Protein AF-C8PRL6-F1 (afdb_monomer)

Solvent-accessible surface area (backbone atoms only — not comparable to full-atom values): 11599 Å² total; per-residue (Å²): 115,69,70,60,56,52,50,53,51,53,51,50,54,52,52,51,54,51,50,54,54,51,50,53,50,50,53,51,50,36,51,75,72,36,62,82,46,47,68,60,43,68,78,52,61,72,52,86,71,39,55,93,66,19,71,66,42,33,50,54,49,53,51,53,53,60,56,51,68,70,59,66,73,82,74,79,80,89,52,78,87,77,54,92,69,88,70,62,94,92,62,76,97,73,58,74,73,77,79,40,95,74,90,77,80,38,60,86,75,71,64,40,98,38,58,51,62,67,87,36,43,24,29,39,41,69,83,31,55,49,97,93,50,77,47,72,81,68,23,22,16,52,71,49,81,81,78,62,54,82,89,44,54,71,56,94,87,69,85,87,84,84,88,87,77,84,80,93,62,60,40,52,42,40,38,65,60,74,74,88,75,133

Organism: NCBI:txid596324

InterPro domains:
  IPR044946 Type I restriction modification DNA specificity domain superfamily [G3DSA:3.90.220.20] (62-166)
  IPR051212 Type I restriction enzyme S subunit [PTHR43140] (6-159)

Structure (mmCIF, N/CA/C/O backbone):
data_AF-C8PRL6-F1
#
_entry.id   AF-C8PRL6-F1
#
loop_
_atom_site.group_PDB
_atom_site.id
_atom_site.type_symbol
_atom_site.label_atom_id
_atom_site.label_alt_id
_atom_site.label_comp_id
_atom_site.label_asym_id
_atom_site.label_entity_id
_atom_site.label_seq_id
_atom_site.pdbx_PDB_ins_code
_atom_site.Cartn_x
_atom_site.Cartn_y
_atom_site.Cartn_z
_atom_site.occupancy
_atom_site.B_iso_or_equiv
_atom_site.auth_seq_id
_atom_site.auth_comp_id
_atom_site.auth_asym_id
_atom_site.auth_atom_id
_atom_site.pdbx_PDB_model_num
ATOM 1 N N . MET A 1 1 ? -23.356 27.406 55.005 1.00 64.00 1 MET A N 1
ATOM 2 C CA . MET A 1 1 ? -24.009 26.093 54.791 1.00 64.00 1 MET A CA 1
ATOM 3 C C . MET A 1 1 ? -23.943 25.650 53.322 1.00 64.00 1 MET A C 1
ATOM 5 O O . MET A 1 1 ? -23.380 24.598 53.060 1.00 64.00 1 MET A O 1
ATOM 9 N N . GLN A 1 2 ? -24.376 26.478 52.360 1.00 73.19 2 GLN A N 1
ATOM 10 C CA . GLN A 1 2 ? -24.372 26.157 50.915 1.00 73.19 2 GLN A CA 1
ATOM 11 C C . GLN A 1 2 ? -23.006 25.750 50.323 1.00 73.19 2 GLN A C 1
ATOM 13 O O . GLN A 1 2 ? -22.931 24.772 49.588 1.00 73.19 2 GLN A O 1
ATOM 18 N N . LYS A 1 3 ? -21.902 26.425 50.684 1.00 84.81 3 LYS A N 1
ATOM 19 C CA . LYS A 1 3 ? -20.558 26.084 50.163 1.00 84.81 3 LYS A CA 1
ATOM 20 C C . LYS A 1 3 ? -20.096 24.660 50.512 1.00 84.81 3 LYS A C 1
ATOM 22 O O . LYS A 1 3 ? -19.358 24.061 49.741 1.00 84.81 3 LYS A O 1
ATOM 27 N N . LYS A 1 4 ? -20.537 24.117 51.653 1.00 88.50 4 LYS A N 1
ATOM 28 C CA . LYS A 1 4 ? -20.160 22.769 52.112 1.00 88.50 4 LYS A CA 1
ATOM 29 C C . LYS A 1 4 ? -20.879 21.689 51.296 1.00 88.50 4 LYS A C 1
ATOM 31 O O . LYS A 1 4 ? -20.258 20.719 50.895 1.00 88.50 4 LYS A O 1
ATOM 36 N N . ILE A 1 5 ? -22.150 21.930 50.969 1.00 91.69 5 ILE A N 1
ATOM 37 C CA . ILE A 1 5 ? -22.963 21.059 50.108 1.00 91.69 5 ILE A CA 1
ATOM 38 C C . ILE A 1 5 ? -22.386 21.018 48.686 1.00 91.69 5 ILE A C 1
ATOM 40 O O . ILE A 1 5 ? -22.222 19.944 48.121 1.00 91.69 5 ILE A O 1
ATOM 44 N N . ILE A 1 6 ? -22.009 22.176 48.131 1.00 93.19 6 ILE A N 1
ATOM 45 C CA . ILE A 1 6 ? -21.392 22.258 46.795 1.00 93.19 6 ILE A CA 1
ATOM 46 C C . ILE A 1 6 ? -20.066 21.482 46.746 1.00 93.19 6 ILE A C 1
ATOM 48 O O . ILE A 1 6 ? -19.795 20.787 45.770 1.00 93.19 6 ILE A O 1
ATOM 52 N N . ALA A 1 7 ? -19.245 21.570 47.797 1.00 92.81 7 ALA A N 1
ATOM 53 C CA . ALA A 1 7 ? -17.989 20.827 47.876 1.00 92.81 7 ALA A CA 1
ATOM 54 C C . ALA A 1 7 ? -18.209 19.303 47.923 1.00 92.81 7 ALA A C 1
ATOM 56 O O . ALA A 1 7 ? -17.502 18.571 47.233 1.00 92.81 7 ALA A O 1
ATOM 57 N N . GLU A 1 8 ? -19.206 18.837 48.681 1.00 94.56 8 GLU A N 1
ATOM 58 C CA . GLU A 1 8 ? -19.574 17.416 48.758 1.00 94.56 8 GLU A CA 1
ATOM 59 C C . GLU A 1 8 ? -20.058 16.889 47.397 1.00 94.56 8 GLU A C 1
ATOM 61 O O . GLU A 1 8 ? -19.590 15.856 46.928 1.00 94.56 8 GLU A O 1
ATOM 66 N N . ILE A 1 9 ? -20.917 17.652 46.709 1.00 94.62 9 ILE A N 1
ATOM 67 C CA . ILE A 1 9 ? -21.418 17.308 45.369 1.00 94.62 9 ILE A CA 1
ATOM 68 C C . ILE A 1 9 ? -20.269 17.228 44.359 1.00 94.62 9 ILE A C 1
ATOM 70 O O . ILE A 1 9 ? -20.200 16.283 43.579 1.00 94.62 9 ILE A O 1
ATOM 74 N N . ASN A 1 10 ? -19.335 18.181 44.378 1.00 95.19 10 ASN A N 1
ATOM 75 C CA . ASN A 1 10 ? -18.185 18.153 43.470 1.00 95.19 10 ASN A CA 1
ATOM 76 C C . ASN A 1 10 ? -17.278 16.943 43.724 1.00 95.19 10 ASN A C 1
ATOM 78 O O . ASN A 1 10 ? -16.777 16.340 42.777 1.00 95.19 10 ASN A O 1
ATOM 82 N N . LYS A 1 11 ? -17.088 16.567 44.992 1.00 95.81 11 LYS A N 1
ATOM 83 C CA . LYS A 1 11 ? -16.320 15.376 45.363 1.00 95.81 11 LYS A CA 1
ATOM 84 C C . LYS A 1 11 ? -16.986 14.100 44.841 1.00 95.81 11 LYS A C 1
ATOM 86 O O . LYS A 1 11 ? -16.301 13.246 44.283 1.00 95.81 11 LYS A O 1
ATOM 91 N N . GLU A 1 12 ? -18.307 14.010 44.966 1.00 95.56 12 GLU A N 1
ATOM 92 C CA . GLU A 1 12 ? -19.099 12.895 44.445 1.00 95.56 12 GLU A CA 1
ATOM 93 C C . GLU A 1 12 ? -19.045 12.825 42.907 1.00 95.56 12 GLU A C 1
ATOM 95 O O . GLU A 1 12 ? -18.816 11.760 42.336 1.00 95.56 12 GLU A O 1
ATOM 100 N N . ILE A 1 13 ? -19.139 13.969 42.219 1.00 96.56 13 ILE A N 1
ATOM 101 C CA . ILE A 1 13 ? -18.996 14.051 40.756 1.00 96.56 13 ILE A CA 1
ATOM 102 C C . ILE A 1 13 ? -17.630 13.519 40.302 1.00 96.56 13 ILE A C 1
ATOM 104 O O . ILE A 1 13 ? -17.550 12.758 39.334 1.00 96.56 13 ILE A O 1
ATOM 108 N N . GLU A 1 14 ? -16.544 13.899 40.976 1.00 95.88 14 GLU A N 1
ATOM 109 C CA . GLU A 1 14 ? -15.203 13.424 40.621 1.00 95.88 14 GLU A CA 1
ATOM 110 C C . GLU A 1 14 ? -15.023 11.923 40.898 1.00 95.88 14 GLU A C 1
ATOM 112 O O . GLU A 1 14 ? -14.431 11.215 40.075 1.00 95.88 14 GLU A O 1
ATOM 117 N N . ALA A 1 15 ? -15.597 11.403 41.988 1.00 95.94 15 ALA A N 1
ATOM 118 C CA . ALA A 1 15 ? -15.607 9.969 42.276 1.00 95.94 15 ALA A CA 1
ATOM 119 C C . ALA A 1 15 ? -16.342 9.175 41.180 1.00 95.94 15 ALA A C 1
ATOM 121 O O . ALA A 1 15 ? -15.807 8.196 40.651 1.00 95.94 15 ALA A O 1
ATOM 122 N N . GLN A 1 16 ? -17.520 9.644 40.756 1.00 96.50 16 GLN A N 1
ATOM 123 C CA . GLN A 1 16 ? -18.297 9.017 39.684 1.00 96.50 16 GLN A CA 1
ATOM 124 C C . GLN A 1 16 ? -17.572 9.077 38.334 1.00 96.50 16 GLN A C 1
ATOM 1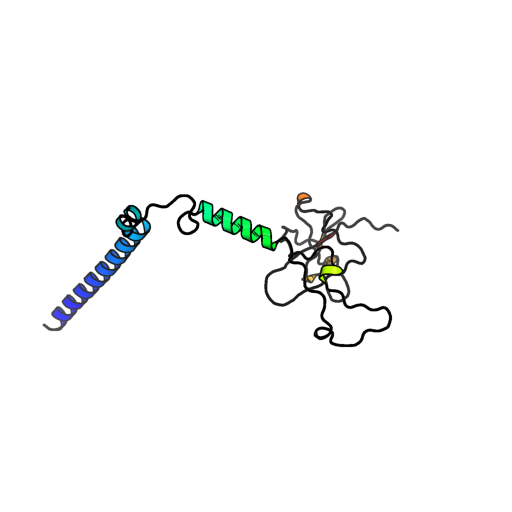26 O O . GLN A 1 16 ? -17.535 8.083 37.604 1.00 96.50 16 GLN A O 1
ATOM 131 N N . LYS A 1 17 ? -16.915 10.197 38.005 1.00 96.50 17 LYS A N 1
ATOM 132 C CA . LYS A 1 17 ? -16.082 10.297 36.793 1.00 96.50 17 LYS A CA 1
ATOM 133 C C . LYS A 1 17 ? -14.941 9.282 36.800 1.00 96.50 17 LYS A C 1
ATOM 135 O O . LYS A 1 17 ? -14.647 8.687 35.759 1.00 96.50 17 LYS A O 1
ATOM 140 N N . LEU A 1 18 ? -14.283 9.087 37.944 1.00 96.62 18 LEU A N 1
ATOM 141 C CA . LEU A 1 18 ? -13.212 8.103 38.081 1.00 96.62 18 LEU A CA 1
ATOM 142 C C . LEU A 1 18 ? -13.744 6.675 37.920 1.00 96.62 18 LEU A C 1
ATOM 144 O O . LEU A 1 18 ? -13.145 5.886 37.186 1.00 96.62 18 LEU A O 1
ATOM 148 N N . TYR A 1 19 ? -14.890 6.374 38.532 1.00 97.12 19 TYR A N 1
ATOM 149 C CA . TYR A 1 19 ? -15.551 5.077 38.417 1.00 97.12 19 TYR A CA 1
ATOM 150 C C . TYR A 1 19 ? -15.923 4.750 36.964 1.00 97.12 19 TYR A C 1
ATOM 152 O O . TYR A 1 19 ? -15.577 3.684 36.459 1.00 97.12 19 TYR A O 1
ATOM 160 N N . VAL A 1 20 ? -16.510 5.701 36.229 1.00 97.31 20 VAL A N 1
ATOM 161 C CA . VAL A 1 20 ? -16.836 5.523 34.802 1.00 97.31 20 VAL A CA 1
ATOM 162 C C . VAL A 1 20 ? -15.579 5.263 33.964 1.00 97.31 20 VAL A C 1
ATOM 164 O O . VAL A 1 20 ? -15.594 4.419 33.067 1.00 97.31 20 VAL A O 1
ATOM 167 N N . LYS A 1 21 ? -14.464 5.948 34.251 1.00 96.94 21 LYS A N 1
ATOM 168 C CA . LYS A 1 21 ? -13.183 5.685 33.571 1.00 96.94 21 LYS A CA 1
ATOM 169 C C . LYS A 1 21 ? -12.657 4.278 33.860 1.00 96.94 21 LYS A C 1
ATOM 171 O O . LYS A 1 21 ? -12.157 3.627 32.946 1.00 96.94 21 LYS A O 1
ATOM 176 N N . GLN A 1 22 ? -12.752 3.812 35.105 1.00 96.38 22 GLN A N 1
ATOM 177 C CA . GLN A 1 22 ? -12.356 2.453 35.479 1.00 96.38 22 GLN A CA 1
ATOM 178 C C . GLN A 1 22 ? -13.235 1.406 34.788 1.00 96.38 22 GLN A C 1
ATOM 180 O O . GLN A 1 22 ? -12.698 0.496 34.164 1.00 96.38 22 GLN A O 1
ATOM 185 N N . LEU A 1 23 ? -14.556 1.593 34.797 1.00 97.00 23 LEU A N 1
ATOM 186 C CA . LEU A 1 23 ? -15.501 0.693 34.142 1.00 97.00 23 LEU A CA 1
ATOM 187 C C . LEU A 1 23 ? -15.221 0.564 32.640 1.00 97.00 23 LEU A C 1
ATOM 189 O O . LEU A 1 23 ? -15.153 -0.544 32.119 1.00 97.00 23 LEU A O 1
ATOM 193 N N . ARG A 1 24 ? -14.976 1.685 31.947 1.00 96.50 24 ARG A N 1
ATOM 194 C CA . ARG A 1 24 ? -14.610 1.673 30.519 1.00 96.50 24 ARG A CA 1
ATOM 195 C C . ARG A 1 24 ? -13.349 0.857 30.247 1.00 96.50 24 ARG A C 1
ATOM 197 O O . ARG A 1 24 ? -13.314 0.118 29.270 1.00 96.50 24 ARG A O 1
ATOM 204 N N . ARG A 1 25 ? -12.325 0.982 31.098 1.00 96.06 25 ARG A N 1
ATOM 205 C CA . ARG A 1 25 ? -11.090 0.194 30.963 1.00 96.06 25 ARG A CA 1
ATOM 206 C C . ARG A 1 25 ? -11.344 -1.294 31.166 1.00 96.06 25 ARG A C 1
ATOM 208 O O . ARG A 1 25 ? -10.838 -2.081 30.380 1.00 96.06 25 ARG A O 1
ATOM 215 N N . ASN A 1 26 ? -12.156 -1.662 32.153 1.00 96.69 26 ASN A N 1
ATOM 216 C CA . ASN A 1 26 ? -12.488 -3.064 32.408 1.00 96.69 26 ASN A CA 1
ATOM 217 C C . ASN A 1 26 ? -13.272 -3.677 31.242 1.00 96.69 26 ASN A C 1
ATOM 219 O O . ASN A 1 26 ? -12.917 -4.749 30.776 1.00 96.69 26 ASN A O 1
ATOM 223 N N . ILE A 1 27 ? -14.261 -2.960 30.698 1.00 96.19 27 ILE A N 1
ATOM 224 C CA . ILE A 1 27 ? -15.022 -3.420 29.525 1.00 96.19 27 ILE A CA 1
ATOM 225 C C . ILE A 1 27 ? -14.102 -3.606 28.312 1.00 96.19 27 ILE A C 1
ATOM 227 O O . ILE A 1 27 ? -14.215 -4.599 27.600 1.00 96.19 27 ILE A O 1
ATOM 231 N N . LEU A 1 28 ? -13.175 -2.671 28.075 1.00 95.88 28 LEU A N 1
ATOM 232 C CA . LEU A 1 28 ? -12.187 -2.806 27.001 1.00 95.88 28 LEU A CA 1
ATOM 233 C C . LEU A 1 28 ? -11.272 -4.014 27.223 1.00 95.88 28 LEU A C 1
ATOM 235 O O . LEU A 1 28 ? -10.998 -4.745 26.277 1.00 95.88 28 LEU A O 1
ATOM 239 N N . GLN A 1 29 ? -10.837 -4.242 28.461 1.00 94.88 29 GLN A N 1
ATOM 240 C CA . GLN A 1 29 ? -10.020 -5.397 28.817 1.00 94.88 29 GLN A CA 1
ATOM 241 C C . GLN A 1 29 ? -10.775 -6.710 28.562 1.00 94.88 29 GLN A C 1
ATOM 243 O O . GLN A 1 29 ? -10.251 -7.596 27.892 1.00 94.88 29 GLN A O 1
ATOM 248 N N . ASP A 1 30 ? -12.034 -6.805 28.993 1.00 95.50 30 ASP A N 1
ATOM 249 C CA . ASP A 1 30 ? -12.885 -7.973 28.751 1.00 95.50 30 ASP A CA 1
ATOM 250 C C . ASP A 1 30 ? -13.190 -8.179 27.254 1.00 95.50 30 ASP A C 1
ATOM 252 O O . ASP A 1 30 ? -13.355 -9.316 26.803 1.00 95.50 30 ASP A O 1
ATOM 256 N N . ALA A 1 31 ? -13.242 -7.100 26.464 1.00 92.81 31 ALA A N 1
ATOM 257 C CA . ALA A 1 31 ? -13.378 -7.169 25.011 1.00 92.81 31 ALA A CA 1
ATOM 2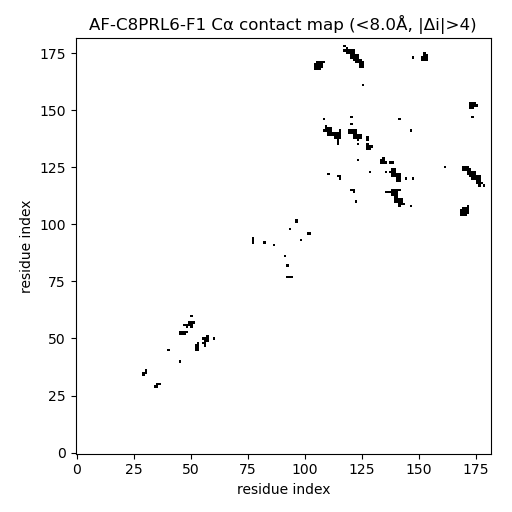58 C C . ALA A 1 31 ? -12.119 -7.745 24.346 1.00 92.81 31 ALA A C 1
ATOM 260 O O . ALA A 1 31 ? -12.236 -8.616 23.484 1.00 92.81 31 ALA A O 1
ATOM 261 N N . ILE A 1 32 ? -10.930 -7.296 24.768 1.00 89.94 32 ILE A N 1
ATOM 262 C CA . ILE A 1 32 ? -9.633 -7.782 24.264 1.00 89.94 32 ILE A CA 1
ATOM 263 C C . ILE A 1 32 ? -9.429 -9.254 24.629 1.00 89.94 32 ILE A C 1
ATOM 265 O O . ILE A 1 32 ? -9.036 -10.050 23.782 1.00 89.94 32 ILE A O 1
ATOM 269 N N . GLU A 1 33 ? -9.750 -9.635 25.866 1.00 91.19 33 GLU A N 1
ATOM 270 C CA . GLU A 1 33 ? -9.714 -11.032 26.321 1.00 91.19 33 GLU A CA 1
ATOM 271 C C . GLU A 1 33 ? -10.811 -11.891 25.670 1.00 91.19 33 GLU A C 1
ATOM 273 O O . GLU A 1 33 ? -10.827 -13.112 25.814 1.00 91.19 33 GLU A O 1
ATOM 278 N N . GLY A 1 34 ? -11.746 -11.268 24.947 1.00 89.38 34 GLY A N 1
ATOM 279 C CA . GLY A 1 34 ? -12.808 -11.951 24.225 1.00 89.38 34 GLY A CA 1
ATOM 280 C C . GLY A 1 34 ? -13.920 -12.502 25.117 1.00 89.38 34 GLY A C 1
ATOM 281 O O . GLY A 1 34 ? -14.786 -13.209 24.601 1.00 89.38 34 GLY A O 1
ATOM 282 N N . LYS A 1 35 ? -13.953 -12.165 26.413 1.00 90.44 35 LYS A N 1
ATOM 283 C CA . LYS A 1 35 ? -14.990 -12.614 27.359 1.00 90.44 35 LYS A CA 1
ATOM 284 C C . LYS A 1 35 ? -16.382 -12.149 26.947 1.00 90.44 35 LYS A C 1
ATOM 286 O O . LYS A 1 35 ? -17.325 -12.929 27.015 1.00 90.44 35 LYS A O 1
ATOM 291 N N . LEU A 1 36 ? -16.495 -10.920 26.433 1.00 90.81 36 LEU A N 1
ATOM 292 C CA . LEU A 1 36 ? -17.771 -10.362 25.953 1.00 90.81 36 LEU A CA 1
ATOM 293 C C . LEU A 1 36 ? -18.364 -11.129 24.761 1.00 90.81 36 LEU A C 1
ATOM 295 O O . LEU A 1 36 ? -19.543 -10.999 24.461 1.00 90.81 36 LEU A O 1
ATOM 299 N N . THR A 1 37 ? -17.543 -11.909 24.061 1.00 87.62 37 THR A N 1
ATOM 300 C CA . THR A 1 37 ? -17.920 -12.674 22.865 1.00 87.62 37 THR A CA 1
ATOM 301 C C . THR A 1 37 ? -17.810 -14.183 23.093 1.00 87.62 37 THR A C 1
ATOM 303 O O . THR A 1 37 ? -17.918 -14.955 22.144 1.00 87.62 37 THR A O 1
ATOM 306 N N . ALA A 1 38 ? -17.599 -14.628 24.337 1.00 86.44 38 ALA A N 1
ATOM 307 C CA . ALA A 1 38 ? -17.387 -16.036 24.664 1.00 86.44 38 ALA A CA 1
ATOM 308 C C . ALA A 1 38 ? -18.612 -16.899 24.339 1.00 86.44 38 ALA A C 1
ATOM 310 O O . ALA A 1 38 ? -18.464 -17.948 23.718 1.00 86.44 38 ALA A O 1
ATOM 311 N N . ASP A 1 39 ? -19.812 -16.446 24.703 1.00 87.25 39 ASP A N 1
ATOM 312 C CA . ASP A 1 39 ? -21.041 -17.204 24.448 1.00 87.25 39 ASP A CA 1
ATOM 313 C C . ASP A 1 39 ? -21.391 -17.229 22.958 1.00 87.25 39 ASP A C 1
ATOM 315 O O . ASP A 1 39 ? -21.664 -18.294 22.411 1.00 87.25 39 ASP A O 1
ATOM 319 N N . TRP A 1 40 ? -21.224 -16.101 22.259 1.00 84.81 40 TRP A N 1
ATOM 320 C CA . TRP A 1 40 ? -21.403 -16.047 20.806 1.00 84.81 40 TRP A CA 1
ATOM 321 C C . TRP A 1 40 ? -20.461 -17.011 20.068 1.00 84.81 40 TRP A C 1
ATOM 323 O O . TRP A 1 40 ? -20.898 -17.710 19.158 1.00 84.81 40 TRP A O 1
ATOM 333 N N . ARG A 1 41 ? -19.188 -17.118 20.488 1.00 82.19 41 ARG A N 1
ATOM 334 C CA . ARG A 1 41 ? -18.222 -18.068 19.900 1.00 82.19 41 ARG A CA 1
ATOM 335 C C . ARG A 1 41 ? -18.543 -19.538 20.194 1.00 82.19 41 ARG A C 1
ATOM 337 O O . ARG A 1 41 ? -18.124 -20.391 19.418 1.00 82.19 41 ARG A O 1
ATOM 344 N N . LYS A 1 42 ? -19.251 -19.855 21.287 1.00 82.50 42 LYS A N 1
ATOM 345 C CA . LYS A 1 42 ? -19.733 -21.229 21.541 1.00 82.50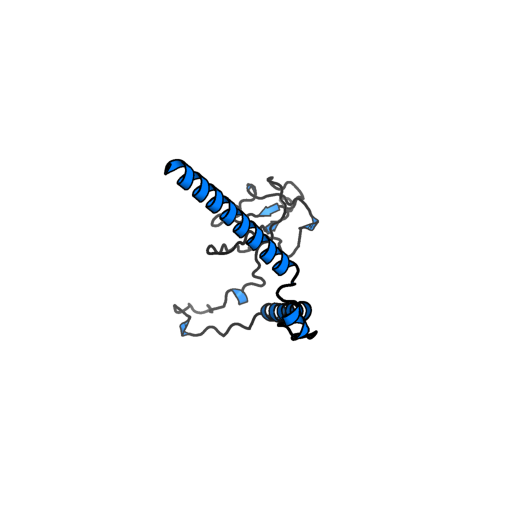 42 LYS A CA 1
ATOM 346 C C . LYS A 1 42 ? -20.823 -21.616 20.547 1.00 82.50 42 LYS A C 1
ATOM 348 O O . LYS A 1 42 ? -20.829 -22.744 20.069 1.00 82.50 42 LYS A O 1
ATOM 353 N N . GLU A 1 43 ? -21.722 -20.683 20.242 1.00 83.31 43 GLU A N 1
ATOM 354 C CA . GLU A 1 43 ? -22.805 -20.886 19.272 1.00 83.31 43 GLU A CA 1
ATOM 355 C C . GLU A 1 43 ? -22.315 -20.817 17.817 1.00 83.31 43 GLU A C 1
ATOM 357 O O . GLU A 1 43 ? -22.861 -21.497 16.951 1.00 83.31 43 GLU A O 1
ATOM 362 N N . HIS A 1 44 ? -21.252 -20.048 17.556 1.00 74.69 44 HIS A N 1
ATOM 363 C CA . HIS A 1 44 ? -20.643 -19.855 16.237 1.00 74.69 44 HIS A CA 1
ATOM 364 C C . HIS A 1 44 ? -19.188 -20.352 16.243 1.00 74.69 44 HIS A C 1
ATOM 366 O O . HIS A 1 44 ? -18.252 -19.544 16.208 1.00 74.69 44 HIS A O 1
ATOM 372 N N . PRO A 1 45 ? -18.965 -21.679 16.319 1.00 72.06 45 PRO A N 1
ATOM 373 C CA . PRO A 1 45 ? -17.625 -22.233 16.251 1.00 72.06 45 PRO A CA 1
ATOM 374 C C . PRO A 1 45 ? -17.000 -21.890 14.898 1.00 72.06 45 PRO A C 1
ATOM 376 O O . PRO A 1 45 ? -17.638 -22.021 13.851 1.00 72.06 45 PRO A O 1
ATOM 379 N N . VAL A 1 46 ? -15.738 -21.459 14.925 1.00 66.25 46 VAL A N 1
ATOM 380 C CA . VAL A 1 46 ? -14.969 -21.147 13.716 1.00 66.25 46 VAL A CA 1
ATOM 381 C C . VAL A 1 46 ? -14.905 -22.401 12.847 1.00 66.25 46 VAL A C 1
ATOM 383 O O . VAL A 1 46 ? -14.217 -23.370 13.170 1.00 66.25 46 VAL A O 1
ATOM 386 N N . GLN A 1 47 ? -15.655 -22.395 11.748 1.00 64.00 47 GLN A N 1
ATOM 387 C CA . GLN A 1 47 ? -15.584 -23.446 10.745 1.00 64.00 47 GLN A CA 1
ATOM 388 C C . GLN A 1 47 ? -14.285 -23.250 9.964 1.00 64.00 47 GLN A C 1
ATOM 390 O O . GLN A 1 47 ? -14.162 -22.305 9.183 1.00 64.00 47 GLN A O 1
ATOM 395 N N . LYS A 1 48 ? -13.305 -24.131 10.203 1.00 56.72 48 LYS A N 1
ATOM 396 C CA . LYS A 1 48 ? -12.046 -24.164 9.444 1.00 56.72 48 LYS A CA 1
ATOM 397 C C . LYS A 1 48 ? -12.352 -24.199 7.945 1.00 56.72 48 LYS A C 1
ATOM 399 O O . LYS A 1 48 ? -13.048 -25.106 7.489 1.00 56.72 48 LYS A O 1
ATOM 404 N N . GLY A 1 49 ? -11.839 -23.220 7.203 1.00 59.50 49 GLY A N 1
ATOM 405 C CA . GLY A 1 49 ? -12.042 -23.084 5.759 1.00 59.50 49 GLY A CA 1
ATOM 406 C C . GLY A 1 49 ? -13.100 -22.071 5.303 1.00 59.50 49 GLY A C 1
ATOM 407 O O . GLY A 1 49 ? -13.199 -21.847 4.098 1.00 59.50 49 GLY A O 1
ATOM 408 N N . ASN A 1 50 ? -13.865 -21.433 6.198 1.00 63.22 50 ASN A N 1
ATOM 409 C CA . ASN A 1 50 ? -14.738 -20.321 5.804 1.00 63.22 50 ASN A CA 1
ATOM 410 C C . ASN A 1 50 ? -13.943 -18.993 5.798 1.00 63.22 50 ASN A C 1
ATOM 412 O O . ASN A 1 50 ? -13.456 -18.602 6.861 1.00 63.22 50 ASN A O 1
ATOM 416 N N . PRO A 1 51 ? -13.827 -18.277 4.659 1.00 61.12 51 PRO A N 1
ATOM 417 C CA . PRO A 1 51 ? -13.084 -17.015 4.567 1.00 61.12 51 PRO A CA 1
ATOM 418 C C . PRO A 1 51 ? -13.534 -15.926 5.552 1.00 61.12 51 PRO A C 1
ATOM 420 O O . PRO A 1 51 ? -12.734 -15.061 5.896 1.00 61.12 51 PRO A O 1
ATOM 423 N N . ASP A 1 52 ? -14.786 -15.964 6.018 1.00 63.38 52 ASP A N 1
ATOM 424 C CA . ASP A 1 52 ? -15.325 -14.953 6.938 1.00 63.38 52 ASP A CA 1
ATOM 425 C C . ASP A 1 52 ? -14.867 -15.148 8.392 1.00 63.38 52 ASP A C 1
ATOM 427 O O . ASP A 1 52 ? -14.884 -14.207 9.186 1.00 63.38 52 ASP A O 1
ATOM 431 N N . TYR A 1 53 ? -14.441 -16.363 8.752 1.00 62.66 53 TYR A N 1
ATOM 432 C CA . TYR A 1 53 ? -14.115 -16.727 10.136 1.00 62.66 53 TYR A CA 1
ATOM 433 C C . TYR A 1 53 ? -12.709 -17.316 10.302 1.00 62.66 53 TYR A C 1
ATOM 435 O O . TYR A 1 53 ? -12.209 -17.375 11.425 1.00 62.66 53 TYR A O 1
ATOM 443 N N . ASP A 1 54 ? -12.065 -17.728 9.207 1.00 74.75 54 ASP A N 1
ATOM 444 C CA . ASP A 1 54 ? -10.738 -18.334 9.194 1.00 74.75 54 ASP A CA 1
ATOM 445 C C . ASP A 1 54 ? -9.719 -17.433 8.481 1.00 74.75 54 ASP A C 1
ATOM 447 O O . ASP A 1 54 ? -9.793 -17.177 7.274 1.00 74.75 54 ASP A O 1
ATOM 451 N N . ALA A 1 55 ? -8.738 -16.957 9.248 1.00 74.06 55 ALA A N 1
ATOM 452 C CA . ALA A 1 55 ? -7.706 -16.054 8.756 1.00 74.06 55 ALA A CA 1
ATOM 453 C C . ALA A 1 55 ? -6.807 -16.713 7.696 1.00 74.06 55 ALA A C 1
ATOM 455 O O . ALA A 1 55 ? -6.333 -16.025 6.788 1.00 74.06 55 ALA A O 1
ATOM 456 N N . GLU A 1 56 ? -6.583 -18.029 7.782 1.00 77.44 56 GLU A N 1
ATOM 457 C CA . GLU A 1 56 ? -5.745 -18.763 6.827 1.00 77.44 56 GLU A CA 1
ATOM 458 C C . GLU A 1 56 ? -6.435 -18.864 5.461 1.00 77.44 56 GLU A C 1
ATOM 460 O O . GLU A 1 56 ? -5.845 -18.515 4.435 1.00 77.44 56 GLU A O 1
ATOM 465 N N . ALA A 1 57 ? -7.719 -19.238 5.450 1.00 75.31 57 ALA A N 1
ATOM 466 C CA . ALA A 1 57 ? -8.524 -19.318 4.233 1.00 75.31 57 ALA A CA 1
ATOM 467 C C . ALA A 1 57 ? -8.677 -17.947 3.549 1.00 75.31 57 ALA A C 1
ATOM 469 O O . ALA A 1 57 ? -8.544 -17.839 2.325 1.00 75.31 57 ALA A O 1
ATOM 470 N N . LEU A 1 58 ? -8.891 -16.883 4.334 1.00 76.31 58 LEU A N 1
ATOM 471 C CA . LEU A 1 58 ? -8.950 -15.513 3.821 1.00 76.31 58 LEU A CA 1
ATOM 472 C C . LEU A 1 58 ? -7.618 -15.087 3.190 1.00 76.31 58 LEU A C 1
ATOM 474 O O . LEU A 1 58 ? -7.591 -14.499 2.107 1.00 76.31 58 LEU A O 1
ATOM 478 N N . PHE A 1 59 ? -6.498 -15.407 3.840 1.00 78.19 59 PHE A N 1
ATOM 479 C CA . PHE A 1 59 ? -5.172 -15.088 3.324 1.00 78.19 59 PHE A CA 1
ATOM 480 C C . PHE A 1 59 ? -4.883 -15.805 2.001 1.00 78.19 59 PHE A C 1
ATOM 482 O O . PHE A 1 59 ? -4.383 -15.181 1.059 1.00 78.19 59 PHE A O 1
ATOM 489 N N . GLU A 1 60 ? -5.236 -17.087 1.888 1.00 81.56 60 GLU A N 1
ATOM 490 C CA . GLU A 1 60 ? -5.116 -17.828 0.631 1.00 81.56 60 GLU A CA 1
ATOM 491 C C . GLU A 1 60 ? -5.964 -17.224 -0.494 1.00 81.56 60 GLU A C 1
ATOM 493 O O . GLU A 1 60 ? -5.497 -17.139 -1.636 1.00 81.56 60 GLU A O 1
ATOM 498 N N . LEU A 1 61 ? -7.187 -16.781 -0.191 1.00 81.12 61 LEU A N 1
ATOM 499 C CA . LEU A 1 61 ? -8.078 -16.138 -1.158 1.00 81.12 61 LEU A CA 1
ATOM 500 C C . LEU A 1 61 ? -7.485 -14.815 -1.663 1.00 81.12 61 LEU A C 1
ATOM 502 O O . LEU A 1 61 ? -7.339 -14.632 -2.873 1.00 81.12 61 LEU A O 1
ATOM 506 N N . ILE A 1 62 ? -7.005 -13.961 -0.754 1.00 80.44 62 ILE A N 1
ATOM 507 C CA . ILE A 1 62 ? -6.313 -12.705 -1.090 1.00 80.44 62 ILE A CA 1
ATOM 508 C C . ILE A 1 62 ? -5.063 -12.971 -1.943 1.00 80.44 62 ILE A C 1
ATO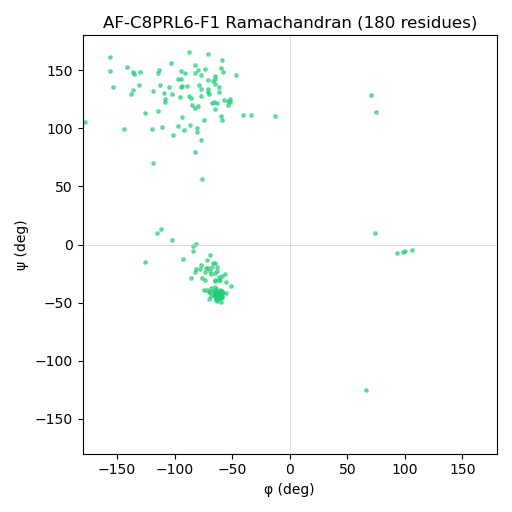M 510 O O . ILE A 1 62 ? -4.767 -12.229 -2.886 1.00 80.44 62 ILE A O 1
ATOM 514 N N . GLN A 1 63 ? -4.300 -14.027 -1.643 1.00 79.38 63 GLN A N 1
ATOM 515 C CA . GLN A 1 63 ? -3.142 -14.400 -2.457 1.00 79.38 63 GLN A CA 1
ATOM 516 C C . GLN A 1 63 ? -3.532 -14.865 -3.862 1.00 79.38 63 GLN A C 1
ATOM 518 O O . GLN A 1 63 ? -2.830 -14.534 -4.824 1.00 79.38 63 GLN A O 1
ATOM 523 N N . LYS A 1 64 ? -4.617 -15.636 -3.993 1.00 76.56 64 LYS A N 1
ATOM 524 C CA . LYS A 1 64 ? -5.137 -16.076 -5.293 1.00 76.56 64 LYS A CA 1
ATOM 525 C C . LYS A 1 64 ? -5.580 -14.874 -6.124 1.00 76.56 64 LYS A C 1
ATOM 527 O O . LYS A 1 64 ? -5.119 -14.748 -7.255 1.00 76.56 64 LYS A O 1
ATOM 532 N N . GLU A 1 65 ? -6.354 -13.953 -5.556 1.00 72.25 65 GLU A N 1
ATOM 533 C CA . GLU A 1 65 ? -6.790 -12.728 -6.243 1.00 72.25 65 GLU A CA 1
ATOM 534 C C . GLU A 1 65 ? -5.604 -11.862 -6.694 1.00 72.25 65 GLU A C 1
ATOM 536 O O . GLU A 1 65 ? -5.470 -11.547 -7.877 1.00 72.25 65 GLU A O 1
ATOM 541 N N . ARG A 1 66 ? -4.644 -11.588 -5.800 1.00 63.34 66 ARG A N 1
ATOM 542 C CA . ARG A 1 66 ? -3.442 -10.802 -6.138 1.00 63.34 66 ARG A CA 1
ATOM 543 C C . ARG A 1 66 ? -2.568 -11.430 -7.226 1.00 63.34 66 ARG A C 1
ATOM 545 O O . ARG A 1 66 ? -1.842 -10.713 -7.918 1.00 63.34 66 ARG A O 1
ATOM 552 N N . LYS A 1 67 ? -2.568 -12.760 -7.367 1.00 61.12 67 LYS A N 1
ATOM 553 C CA . LYS A 1 67 ? -1.847 -13.446 -8.455 1.00 61.12 67 LYS A CA 1
ATOM 554 C C . LYS A 1 67 ? -2.546 -13.265 -9.802 1.00 61.12 67 LYS A C 1
ATOM 556 O O . LYS A 1 67 ? -1.857 -13.222 -10.822 1.00 61.12 67 LYS A O 1
ATOM 561 N N . VAL A 1 68 ? -3.873 -13.137 -9.816 1.00 56.50 68 VAL A N 1
ATOM 562 C CA . VAL A 1 68 ? -4.658 -12.946 -11.044 1.00 56.50 68 VAL A CA 1
ATOM 563 C C . VAL A 1 68 ? -4.443 -11.544 -11.620 1.00 56.50 68 VAL A C 1
ATOM 565 O O . VAL A 1 68 ? -4.220 -11.429 -12.822 1.00 56.50 68 VAL A O 1
ATOM 568 N N . ASP A 1 69 ? -4.349 -10.502 -10.788 1.00 52.84 69 ASP A N 1
ATOM 569 C CA . ASP A 1 69 ? -4.105 -9.124 -11.257 1.00 52.84 69 ASP A CA 1
ATOM 570 C C . ASP A 1 69 ? -2.735 -8.919 -11.932 1.00 52.84 69 ASP A C 1
ATOM 572 O O . ASP A 1 69 ? -2.572 -8.039 -12.780 1.00 52.84 69 ASP A O 1
ATOM 576 N N . LYS A 1 70 ? -1.735 -9.752 -11.609 1.00 54.59 70 LYS A N 1
ATOM 577 C CA . LYS A 1 70 ? -0.411 -9.701 -12.257 1.00 54.59 70 LYS A CA 1
ATOM 578 C C . LYS A 1 70 ? -0.420 -10.245 -13.685 1.00 54.59 70 LYS A C 1
ATOM 580 O O . LYS A 1 70 ? 0.433 -9.858 -14.485 1.00 54.59 70 LYS A O 1
ATOM 585 N N . LYS A 1 71 ? -1.375 -11.113 -14.033 1.00 55.72 71 LYS A N 1
ATOM 586 C CA . LYS A 1 71 ? -1.604 -11.536 -15.419 1.00 55.72 71 LYS A CA 1
ATOM 587 C C . LYS A 1 71 ? -2.454 -10.465 -16.091 1.00 55.72 71 LYS A C 1
ATOM 589 O O . LYS A 1 71 ? -3.670 -10.580 -16.177 1.00 55.72 71 LYS A O 1
ATOM 594 N N . ARG A 1 72 ? -1.774 -9.388 -16.491 1.00 54.00 72 ARG A N 1
ATOM 595 C CA . ARG A 1 72 ? -2.308 -8.219 -17.201 1.00 54.00 72 ARG A CA 1
ATOM 596 C C . ARG A 1 72 ? -3.448 -8.641 -18.135 1.00 54.00 72 ARG A C 1
ATOM 598 O O . ARG A 1 72 ? -3.209 -9.341 -19.117 1.00 54.00 72 ARG A O 1
ATOM 605 N N . LYS A 1 73 ? -4.680 -8.228 -17.816 1.00 59.03 73 LYS A N 1
ATOM 606 C CA . LYS A 1 73 ? -5.816 -8.341 -18.740 1.00 59.03 73 LYS A CA 1
ATOM 607 C C . LYS A 1 73 ? -5.382 -7.710 -20.061 1.00 59.03 73 LYS A C 1
ATOM 609 O O . LYS A 1 73 ? -4.907 -6.573 -20.054 1.00 59.03 73 LYS A O 1
ATOM 614 N N . ALA A 1 74 ? -5.495 -8.460 -21.157 1.00 60.44 74 ALA A N 1
ATOM 615 C CA . ALA A 1 74 ? -5.231 -7.927 -22.484 1.00 60.44 74 ALA A CA 1
ATOM 616 C C . ALA A 1 74 ? -6.089 -6.672 -22.655 1.00 60.44 74 ALA A C 1
ATOM 618 O O . ALA A 1 74 ? -7.307 -6.701 -22.468 1.00 60.44 74 ALA A O 1
ATOM 619 N N . LEU A 1 75 ? -5.421 -5.551 -22.892 1.00 64.12 75 LEU A N 1
ATOM 620 C CA . LEU A 1 75 ? -6.092 -4.281 -23.066 1.00 64.12 75 LEU A CA 1
ATOM 621 C C . LEU A 1 75 ? -6.950 -4.339 -24.343 1.00 64.12 75 LEU A C 1
ATOM 623 O O . LEU A 1 75 ? -6.519 -4.953 -25.321 1.00 64.12 75 LEU A O 1
ATOM 627 N N . PRO A 1 76 ? -8.148 -3.728 -24.352 1.00 68.69 76 PRO A N 1
ATOM 628 C CA . PRO A 1 76 ? -8.983 -3.707 -25.546 1.00 68.69 76 PRO A CA 1
ATOM 629 C C . PRO A 1 76 ? -8.249 -3.012 -26.707 1.00 68.69 76 PRO A C 1
ATOM 631 O O . PRO A 1 76 ? -7.405 -2.143 -26.460 1.00 68.69 76 PRO A O 1
ATOM 634 N N . PRO A 1 77 ? -8.551 -3.374 -27.967 1.00 70.31 77 PRO A N 1
ATOM 635 C CA . PRO A 1 77 ? -7.990 -2.699 -29.133 1.00 70.31 77 PRO A CA 1
ATOM 636 C C . PRO A 1 77 ? -8.328 -1.200 -29.113 1.00 70.31 77 PRO A C 1
ATOM 638 O O . PRO A 1 77 ? -9.370 -0.797 -28.597 1.00 70.31 77 PRO A O 1
ATOM 641 N N . ILE A 1 78 ? -7.433 -0.369 -29.656 1.00 68.69 78 ILE A N 1
ATOM 642 C CA . ILE A 1 78 ? -7.627 1.089 -29.743 1.00 68.69 78 ILE A CA 1
ATOM 643 C C . ILE A 1 78 ? -8.821 1.365 -30.666 1.00 68.69 78 ILE A C 1
ATOM 645 O O . ILE A 1 78 ? -8.767 1.033 -31.852 1.00 68.69 78 ILE A O 1
ATOM 649 N N . LEU A 1 79 ? -9.886 1.959 -30.126 1.00 69.38 79 LEU A N 1
ATOM 650 C CA . LEU A 1 79 ? -11.088 2.312 -30.887 1.00 69.38 79 LEU A CA 1
ATOM 651 C C . LEU A 1 79 ? -10.860 3.613 -31.671 1.00 69.38 79 LEU A C 1
ATOM 653 O O . LEU A 1 79 ? -10.128 4.492 -31.221 1.00 69.38 79 LEU A O 1
ATOM 657 N N . ASP A 1 80 ? -11.513 3.776 -32.824 1.00 64.75 80 ASP A N 1
ATOM 658 C CA . ASP A 1 80 ? -11.361 4.983 -33.659 1.00 64.75 80 ASP A CA 1
ATOM 659 C C . ASP A 1 80 ? -11.845 6.269 -32.969 1.00 64.75 80 ASP A C 1
ATOM 661 O O . ASP A 1 80 ? -11.345 7.350 -33.263 1.00 64.75 80 ASP A O 1
ATOM 665 N N . VAL A 1 81 ? -12.735 6.148 -31.979 1.00 66.06 81 VAL A N 1
ATOM 666 C CA . VAL A 1 81 ? -13.214 7.264 -31.143 1.00 66.06 81 VAL A CA 1
ATOM 667 C C . VAL A 1 81 ? -12.122 7.797 -30.198 1.00 66.06 81 VAL A C 1
ATOM 669 O O . VAL A 1 81 ? -12.180 8.947 -29.775 1.00 66.06 81 VAL A O 1
ATOM 672 N N . GLU A 1 82 ? -11.105 6.990 -29.873 1.00 64.25 82 GLU A N 1
ATOM 673 C CA . GLU A 1 82 ? -10.002 7.384 -28.980 1.00 64.25 82 GLU A CA 1
ATOM 674 C C . GLU A 1 82 ? -8.884 8.159 -29.708 1.00 64.25 82 GLU A C 1
ATOM 676 O O . GLU A 1 82 ? -7.943 8.619 -29.061 1.00 64.25 82 GLU A O 1
ATOM 681 N N . LYS A 1 83 ? -8.953 8.301 -31.041 1.00 76.00 83 LYS A N 1
ATOM 682 C CA . LYS A 1 83 ? -7.898 8.906 -31.873 1.00 76.00 83 LYS A CA 1
ATOM 683 C C . LYS A 1 83 ? -8.178 10.402 -32.088 1.00 76.00 83 LYS A C 1
ATOM 685 O O . LYS A 1 83 ? -9.099 10.732 -32.829 1.00 76.00 83 LYS A O 1
ATOM 690 N N . PRO A 1 84 ? -7.398 11.330 -31.500 1.00 74.38 84 PRO A N 1
ATOM 691 C CA . PRO A 1 84 ? -7.738 12.756 -31.541 1.00 74.38 84 PRO A CA 1
ATOM 692 C C . PRO A 1 84 ? -7.435 13.440 -32.885 1.00 74.38 84 PRO A C 1
ATOM 694 O O . PRO A 1 84 ? -7.921 14.542 -33.119 1.00 74.38 84 PRO A O 1
ATOM 697 N N . PHE A 1 85 ? -6.602 12.835 -33.742 1.00 79.06 85 PHE A N 1
ATOM 698 C CA . PHE A 1 85 ? -6.193 13.393 -35.035 1.00 79.06 85 PHE A CA 1
ATOM 699 C C . PHE A 1 85 ? -5.755 12.308 -36.031 1.00 79.06 85 PHE A C 1
ATOM 701 O O . PHE A 1 85 ? -5.417 11.181 -35.650 1.00 79.06 85 PHE A O 1
ATOM 708 N N . GLU A 1 86 ? -5.739 12.678 -37.313 1.00 76.88 86 GLU A N 1
ATOM 709 C CA . GLU A 1 86 ? -5.266 11.837 -38.414 1.00 76.88 86 GLU A CA 1
ATOM 710 C C . GLU A 1 86 ? -3.734 11.805 -38.465 1.00 76.88 86 GLU A C 1
ATOM 712 O O . GLU A 1 86 ? -3.062 12.832 -38.358 1.00 76.88 86 GLU A O 1
ATOM 717 N N . LEU A 1 87 ? -3.172 10.603 -38.610 1.00 81.62 87 LEU A N 1
ATOM 718 C CA . LEU A 1 87 ? -1.728 10.394 -38.644 1.00 81.62 87 LEU A CA 1
ATOM 719 C C . LEU A 1 87 ? -1.180 10.458 -40.083 1.0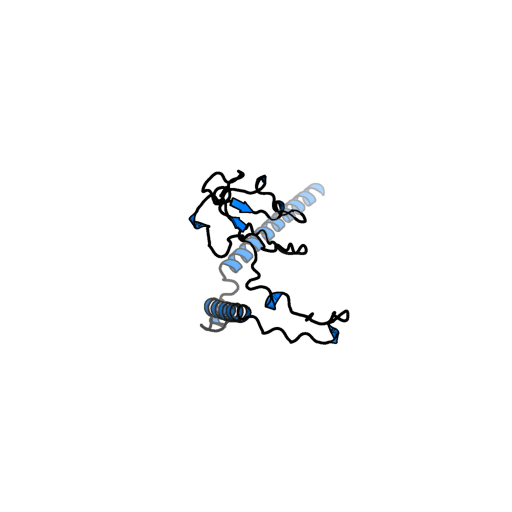0 81.62 87 LEU A C 1
ATOM 721 O O . LEU A 1 87 ? -1.856 10.006 -41.009 1.00 81.62 87 LEU A O 1
ATOM 725 N N . PRO A 1 88 ? 0.063 10.936 -40.283 1.00 87.19 88 PRO A N 1
ATOM 726 C CA . PRO A 1 88 ? 0.757 10.838 -41.566 1.00 87.19 88 PRO A CA 1
ATOM 727 C C . PRO A 1 88 ? 0.922 9.389 -42.046 1.00 87.19 88 PRO A C 1
ATOM 729 O O . PRO A 1 88 ? 0.931 8.441 -41.256 1.00 87.19 88 PRO A O 1
ATOM 732 N N . ILE 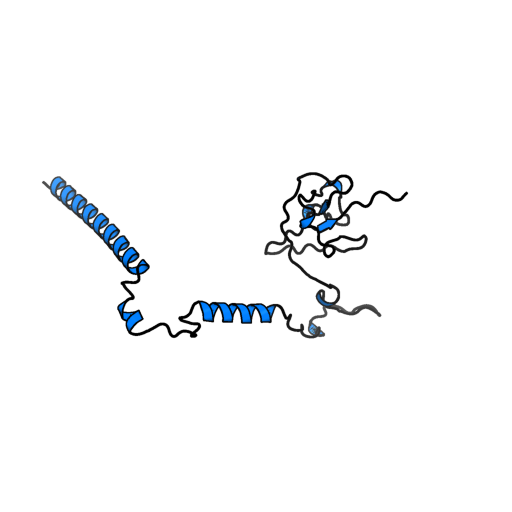A 1 89 ? 1.131 9.218 -43.353 1.00 78.31 89 ILE A N 1
ATOM 733 C CA . ILE A 1 89 ? 1.346 7.906 -43.979 1.00 78.31 89 ILE A CA 1
ATOM 734 C C . ILE A 1 89 ? 2.544 7.203 -43.318 1.00 78.31 89 ILE A C 1
ATOM 736 O O . ILE A 1 89 ? 3.644 7.748 -43.262 1.00 78.31 89 ILE A O 1
ATOM 740 N N . GLY A 1 90 ? 2.316 5.989 -42.808 1.00 83.31 90 GLY A N 1
ATOM 741 C CA . GLY A 1 90 ? 3.329 5.161 -42.139 1.00 83.31 90 GLY A CA 1
ATOM 742 C C . GLY A 1 90 ? 3.311 5.212 -40.607 1.00 83.31 90 GLY A C 1
ATOM 743 O O . GLY A 1 90 ? 4.008 4.425 -39.973 1.00 83.31 90 GLY A O 1
ATOM 744 N N . TRP A 1 91 ? 2.499 6.079 -39.996 1.00 82.00 91 TRP A N 1
ATOM 745 C CA . TRP A 1 91 ? 2.354 6.152 -38.540 1.00 82.00 91 TRP A CA 1
ATOM 746 C C . TRP A 1 91 ? 1.163 5.319 -38.062 1.00 82.00 91 TRP A C 1
ATOM 748 O O . TRP A 1 91 ? 0.110 5.274 -38.697 1.00 82.00 91 TRP A O 1
ATOM 758 N N . LYS A 1 92 ? 1.316 4.667 -36.907 1.00 81.69 92 LYS A N 1
ATOM 759 C CA . LYS A 1 92 ? 0.269 3.848 -36.292 1.00 81.69 92 LYS A CA 1
ATOM 760 C C . LYS A 1 92 ? 0.114 4.214 -34.822 1.00 81.69 92 LYS A C 1
ATOM 762 O O . LYS A 1 92 ? 1.098 4.343 -34.101 1.00 81.69 92 LYS A O 1
ATOM 767 N N . TRP A 1 93 ? -1.133 4.319 -34.373 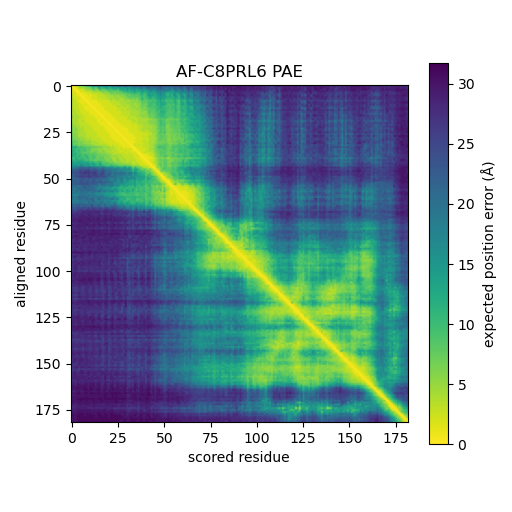1.00 79.62 93 TRP A N 1
ATOM 768 C CA . TRP A 1 93 ? -1.452 4.399 -32.952 1.00 79.62 93 TRP A CA 1
ATOM 769 C C . TRP A 1 93 ? -1.128 3.067 -32.271 1.00 79.62 93 TRP A C 1
ATOM 771 O O . TRP A 1 93 ? -1.659 2.024 -32.655 1.00 79.62 93 TRP A O 1
ATOM 781 N N . VAL A 1 94 ? -0.264 3.117 -31.263 1.00 75.12 94 VAL A N 1
ATOM 782 C CA . VAL A 1 94 ? 0.136 1.978 -30.428 1.00 75.12 94 VAL A CA 1
ATOM 783 C C . VAL A 1 94 ? 0.006 2.370 -28.963 1.00 75.12 94 VAL A C 1
ATOM 785 O O . VAL A 1 94 ? 0.169 3.543 -28.610 1.00 75.12 94 VAL A O 1
ATOM 788 N N . ARG A 1 95 ? -0.317 1.413 -28.088 1.00 73.00 95 ARG A N 1
ATOM 789 C CA . ARG A 1 95 ? -0.369 1.693 -26.643 1.00 73.00 95 ARG A CA 1
ATOM 790 C C . ARG A 1 95 ? 1.057 1.732 -26.091 1.00 73.00 95 ARG A C 1
ATOM 792 O O . ARG A 1 95 ? 1.904 0.949 -26.501 1.00 73.00 95 ARG A O 1
ATOM 799 N N . LEU A 1 96 ? 1.328 2.590 -25.101 1.00 70.50 96 LEU A N 1
ATOM 800 C CA . LEU A 1 96 ? 2.663 2.700 -24.483 1.00 70.50 96 LEU A CA 1
ATOM 801 C C . LEU A 1 96 ? 3.187 1.350 -23.948 1.00 70.50 96 LEU A C 1
ATOM 803 O O . LEU A 1 96 ? 4.383 1.084 -23.990 1.00 70.50 96 LEU A O 1
ATOM 807 N N . GLY A 1 97 ? 2.290 0.476 -23.484 1.00 68.31 97 GLY A N 1
ATOM 808 C CA . GLY A 1 97 ? 2.643 -0.875 -23.039 1.00 68.31 97 GLY A CA 1
ATOM 809 C C . GLY A 1 97 ? 3.026 -1.854 -24.158 1.00 68.31 97 GLY A C 1
ATOM 810 O O . GLY A 1 97 ? 3.560 -2.907 -23.844 1.00 68.31 97 GLY A O 1
ATOM 811 N N . GLU A 1 98 ? 2.760 -1.540 -25.430 1.00 70.62 98 GLU A N 1
ATOM 812 C CA . GLU A 1 98 ? 3.173 -2.358 -26.586 1.00 70.62 98 GLU A CA 1
ATOM 813 C C . GLU A 1 98 ? 4.599 -2.024 -27.038 1.00 70.62 98 GLU A C 1
ATOM 815 O O . GLU A 1 98 ? 5.299 -2.889 -27.552 1.00 70.62 98 GLU A O 1
ATOM 820 N N . ILE A 1 99 ? 5.035 -0.779 -26.825 1.00 73.06 99 ILE A N 1
ATOM 821 C CA . ILE A 1 99 ? 6.392 -0.315 -27.155 1.00 73.06 99 ILE A CA 1
ATOM 822 C C . ILE A 1 99 ? 7.372 -0.441 -25.982 1.00 73.06 99 ILE A C 1
ATOM 824 O O . ILE A 1 99 ? 8.575 -0.295 -26.166 1.00 73.06 99 ILE A O 1
ATOM 828 N N . SER A 1 100 ? 6.871 -0.690 -24.770 1.00 66.00 100 SER A N 1
ATOM 829 C CA . SER A 1 100 ? 7.683 -0.821 -23.561 1.00 66.00 100 SER A CA 1
ATOM 830 C C . SER A 1 100 ? 7.727 -2.274 -23.098 1.00 66.00 100 SER A C 1
ATOM 832 O O . SER A 1 100 ? 6.694 -2.867 -22.789 1.00 66.00 100 SER A O 1
ATOM 834 N N . HIS A 1 101 ? 8.933 -2.836 -22.991 1.00 64.50 101 HIS A N 1
ATOM 835 C CA . HIS A 1 101 ? 9.130 -4.191 -22.473 1.00 64.50 101 HIS A CA 1
ATOM 836 C C . HIS A 1 101 ? 8.724 -4.322 -20.999 1.00 64.50 101 HIS A C 1
ATOM 838 O O . HIS A 1 101 ? 8.164 -5.344 -20.598 1.00 64.50 101 HIS A O 1
ATOM 844 N N . ASN A 1 102 ? 8.968 -3.291 -20.185 1.00 62.41 102 ASN A N 1
ATOM 845 C CA . ASN A 1 102 ? 8.616 -3.304 -18.772 1.00 62.41 102 ASN A CA 1
ATOM 846 C C . ASN A 1 102 ? 8.377 -1.883 -18.236 1.00 62.41 102 ASN A C 1
ATOM 848 O O . ASN A 1 102 ? 9.151 -0.966 -18.497 1.00 62.41 102 ASN A O 1
ATOM 852 N N . ILE A 1 103 ? 7.308 -1.715 -17.454 1.00 61.62 103 ILE A N 1
ATOM 853 C CA . ILE A 1 103 ? 6.975 -0.470 -16.755 1.00 61.62 103 ILE A CA 1
ATOM 854 C C . ILE A 1 103 ? 6.964 -0.812 -15.269 1.00 61.62 103 ILE A C 1
ATOM 856 O O . ILE A 1 103 ? 5.993 -1.377 -14.761 1.00 61.62 103 ILE A O 1
ATOM 860 N N . GLU A 1 104 ? 8.058 -0.501 -14.576 1.00 59.78 104 GLU A N 1
ATOM 861 C CA . GLU A 1 104 ? 8.206 -0.783 -13.149 1.00 59.78 104 GLU A CA 1
ATOM 862 C C . GLU A 1 104 ? 8.277 0.482 -12.306 1.00 59.78 104 GLU A C 1
ATOM 864 O O . GLU A 1 104 ? 8.814 1.515 -12.704 1.00 59.78 104 GLU A O 1
ATOM 869 N N . SER A 1 105 ? 7.799 0.352 -11.070 1.00 57.66 105 SER A N 1
ATOM 870 C CA . SER A 1 105 ? 8.114 1.315 -10.027 1.00 57.66 105 SER A CA 1
ATOM 871 C C . SER A 1 105 ? 9.555 1.146 -9.543 1.00 57.66 105 SER A C 1
ATOM 873 O O . SER A 1 105 ? 10.150 0.072 -9.560 1.00 57.66 105 SER A O 1
ATOM 875 N N . GLY A 1 106 ? 10.120 2.247 -9.094 1.00 58.88 106 GLY A N 1
ATOM 876 C CA . GLY A 1 106 ? 11.422 2.363 -8.506 1.00 58.88 106 GLY A CA 1
ATOM 877 C C . GLY A 1 106 ? 11.672 1.705 -7.180 1.00 58.88 106 GLY A C 1
ATOM 878 O O . GLY A 1 106 ? 10.846 1.759 -6.274 1.00 58.88 106 GLY A O 1
ATOM 879 N N . LYS A 1 107 ? 12.874 1.132 -7.089 1.00 61.97 107 LYS A N 1
ATOM 880 C CA . LYS A 1 107 ? 13.460 0.609 -5.863 1.00 61.97 107 LYS A CA 1
ATOM 881 C C . LYS A 1 107 ? 14.251 1.711 -5.158 1.00 61.97 107 LYS A C 1
ATOM 883 O O . LYS A 1 107 ? 14.998 2.458 -5.790 1.00 61.97 107 LYS A O 1
ATOM 888 N N . SER A 1 108 ? 14.079 1.777 -3.841 1.00 65.00 108 SER A N 1
ATOM 889 C CA . SER A 1 108 ? 14.893 2.603 -2.953 1.00 65.00 108 SER A CA 1
ATOM 890 C C . SER A 1 108 ? 16.124 1.796 -2.549 1.00 65.00 108 SER A C 1
ATOM 892 O O . SER A 1 108 ? 16.010 0.899 -1.719 1.00 65.00 108 SER A O 1
ATOM 894 N N . ILE A 1 109 ? 17.268 2.095 -3.161 1.00 71.62 109 ILE A N 1
ATOM 895 C CA . ILE A 1 109 ? 18.563 1.467 -2.860 1.00 71.62 109 ILE A CA 1
ATOM 896 C C . ILE A 1 109 ? 19.306 2.356 -1.852 1.00 71.62 109 ILE A C 1
ATOM 898 O O . ILE A 1 109 ? 19.094 3.571 -1.818 1.00 71.62 109 ILE A O 1
ATOM 902 N N . LEU A 1 110 ? 20.133 1.760 -0.992 1.00 72.25 110 LEU A N 1
ATOM 903 C CA . LEU A 1 110 ? 21.005 2.503 -0.080 1.00 72.25 110 LEU A CA 1
ATOM 904 C C . LEU A 1 110 ? 22.220 3.038 -0.854 1.00 72.25 110 LEU A C 1
ATOM 906 O O . LEU A 1 110 ? 22.920 2.279 -1.521 1.00 72.25 110 LEU A O 1
ATOM 910 N N . CYS A 1 111 ? 22.490 4.344 -0.754 1.00 72.38 111 CYS A N 1
ATOM 911 C CA . CYS A 1 111 ? 23.498 4.998 -1.594 1.00 72.38 111 CYS A CA 1
ATOM 912 C C . CYS A 1 111 ? 24.427 5.955 -0.828 1.00 72.38 111 CYS A C 1
ATOM 914 O O . CYS A 1 111 ? 23.988 6.688 0.060 1.00 72.38 111 CYS A O 1
ATOM 916 N N . LYS A 1 112 ? 25.681 6.011 -1.295 1.00 75.88 112 LYS A N 1
ATOM 917 C CA . LYS A 1 112 ? 26.687 7.079 -1.168 1.00 75.88 112 LYS A CA 1
ATOM 918 C C . LYS A 1 112 ? 26.168 8.443 -1.630 1.00 75.88 112 LYS A C 1
ATOM 920 O O . LYS A 1 112 ? 25.816 8.541 -2.797 1.00 75.88 112 LYS A O 1
ATOM 925 N N . GLU A 1 113 ? 26.179 9.519 -0.836 1.00 74.75 113 GLU A N 1
ATOM 926 C CA . GLU A 1 113 ? 26.117 10.889 -1.397 1.00 74.75 113 GLU A CA 1
ATOM 927 C C . GLU A 1 113 ? 27.473 11.307 -1.993 1.00 74.75 113 GLU A C 1
ATOM 929 O O . GLU A 1 113 ? 28.084 12.282 -1.573 1.00 74.75 113 GLU A O 1
ATOM 934 N N . ALA A 1 114 ? 27.978 10.515 -2.933 1.00 76.50 114 ALA A N 1
ATOM 935 C CA . ALA A 1 114 ? 29.228 10.763 -3.635 1.00 76.50 114 ALA A CA 1
ATOM 936 C C . ALA A 1 114 ? 29.069 10.365 -5.102 1.00 76.50 114 ALA A C 1
ATOM 938 O O . ALA A 1 114 ? 28.248 9.501 -5.414 1.00 76.50 114 ALA A O 1
ATOM 939 N N . VAL A 1 115 ? 29.847 11.007 -5.969 1.00 75.00 115 VAL A N 1
ATOM 940 C CA . VAL A 1 115 ? 29.939 10.648 -7.386 1.00 75.00 115 VAL A CA 1
ATOM 941 C C . VAL A 1 115 ? 30.697 9.319 -7.494 1.00 75.00 115 VAL A C 1
ATOM 943 O O . VAL A 1 115 ? 31.730 9.183 -6.831 1.00 75.00 115 VAL A O 1
ATOM 946 N N . PRO A 1 116 ? 30.216 8.349 -8.292 1.00 73.56 116 PRO A N 1
ATOM 947 C CA . PRO A 1 116 ? 30.920 7.091 -8.518 1.00 73.56 116 PRO A CA 1
ATOM 948 C C . PRO A 1 116 ? 32.285 7.347 -9.166 1.00 73.56 116 PRO A C 1
ATOM 950 O O . PRO A 1 116 ? 32.390 8.092 -10.143 1.00 73.56 116 PRO A O 1
ATOM 953 N N . CYS A 1 117 ? 33.334 6.733 -8.621 1.00 69.31 117 CYS A N 1
ATOM 954 C CA . CYS A 1 117 ? 34.699 6.844 -9.132 1.00 69.31 117 CYS A CA 1
ATOM 955 C C . CYS A 1 117 ? 35.234 5.473 -9.573 1.00 69.31 117 CYS A C 1
ATOM 957 O O . CYS A 1 117 ? 35.143 4.495 -8.834 1.00 69.31 117 CYS A O 1
ATOM 959 N N . GLY A 1 118 ? 35.825 5.396 -10.770 1.00 73.81 118 GLY A N 1
ATOM 960 C CA . GLY A 1 118 ? 36.391 4.153 -11.305 1.00 73.81 118 GLY A CA 1
ATOM 961 C C . GLY A 1 118 ? 35.328 3.085 -11.587 1.00 73.81 118 GLY A C 1
ATOM 962 O O . GLY A 1 118 ? 34.373 3.345 -12.313 1.00 73.81 118 GLY A O 1
ATOM 963 N N . ASP A 1 119 ? 35.507 1.897 -11.003 1.00 68.38 119 ASP A N 1
ATOM 964 C CA . ASP A 1 119 ? 34.655 0.714 -11.208 1.00 68.38 119 ASP A CA 1
ATOM 965 C C . ASP A 1 119 ? 33.361 0.706 -10.376 1.00 68.38 119 ASP A C 1
ATOM 967 O O . ASP A 1 119 ? 32.590 -0.259 -10.451 1.00 68.38 119 ASP A O 1
ATOM 971 N N . GLU A 1 120 ? 33.132 1.754 -9.582 1.00 74.75 120 GLU A N 1
ATOM 972 C CA . GLU A 1 120 ? 31.958 1.903 -8.730 1.00 74.75 120 GLU A CA 1
ATOM 973 C C . GLU A 1 120 ? 30.653 2.030 -9.536 1.00 74.75 120 GLU A C 1
ATOM 975 O O . GLU A 1 120 ? 30.585 2.652 -10.600 1.00 74.75 120 GLU A O 1
ATOM 980 N N . VAL A 1 121 ? 29.573 1.467 -8.991 1.00 73.31 121 VAL A N 1
ATOM 981 C CA . VAL A 1 121 ? 28.234 1.560 -9.580 1.00 73.31 121 VAL A CA 1
ATOM 982 C C . VAL A 1 121 ? 27.611 2.915 -9.249 1.00 73.31 121 VAL A C 1
ATOM 984 O O . VAL A 1 121 ? 27.359 3.233 -8.085 1.00 73.31 121 VAL A O 1
ATOM 987 N N . GLY A 1 122 ? 27.305 3.696 -10.280 1.00 77.31 122 GLY A N 1
ATOM 988 C CA . GLY A 1 122 ? 26.543 4.933 -10.186 1.00 77.31 122 GLY A CA 1
ATOM 989 C C . GLY A 1 122 ? 25.043 4.684 -10.149 1.00 77.31 122 GLY A C 1
ATOM 990 O O . GLY A 1 122 ? 24.546 3.756 -10.767 1.00 77.31 122 GLY A O 1
ATOM 991 N N . ILE A 1 123 ? 24.318 5.537 -9.439 1.00 74.94 123 ILE A N 1
ATOM 992 C CA . ILE A 1 123 ? 22.883 5.486 -9.187 1.00 74.94 123 ILE A CA 1
ATOM 993 C C . ILE A 1 123 ? 22.274 6.833 -9.612 1.00 74.94 123 ILE A C 1
ATOM 995 O O . ILE A 1 123 ? 22.514 7.885 -9.008 1.00 74.94 123 ILE A O 1
ATOM 999 N N . VAL A 1 124 ? 21.454 6.806 -10.657 1.00 73.69 124 VAL A N 1
ATOM 1000 C CA . VAL A 1 124 ? 20.806 7.959 -11.294 1.00 73.69 124 VAL A CA 1
ATOM 1001 C C . VAL A 1 124 ? 19.566 8.355 -10.529 1.00 73.69 124 VAL A C 1
ATOM 1003 O O . VAL A 1 124 ? 18.614 7.596 -10.497 1.00 73.69 124 VAL A O 1
ATOM 1006 N N . LYS A 1 125 ? 19.498 9.559 -9.961 1.00 70.69 125 LYS A N 1
ATOM 1007 C CA . LYS A 1 125 ? 18.244 10.023 -9.349 1.00 70.69 125 LYS A CA 1
ATOM 1008 C C . LYS A 1 125 ? 17.306 10.592 -10.389 1.00 70.69 125 LYS A C 1
ATOM 1010 O O . LYS A 1 125 ? 17.738 11.244 -11.332 1.00 70.69 125 LYS A O 1
ATOM 1015 N N . THR A 1 126 ? 16.012 10.547 -10.091 1.00 62.75 126 THR A N 1
ATOM 1016 C CA . THR A 1 126 ? 15.009 11.289 -10.860 1.00 62.75 126 THR A CA 1
ATOM 1017 C C . THR A 1 126 ? 15.373 12.770 -11.019 1.00 62.75 126 THR A C 1
ATOM 1019 O O . THR A 1 126 ? 15.103 13.327 -12.075 1.00 62.75 126 THR A O 1
ATOM 1022 N N . GLY A 1 127 ? 15.986 13.405 -10.010 1.00 63.22 127 GLY A N 1
ATOM 1023 C CA . GLY A 1 127 ? 16.412 14.814 -10.062 1.00 63.22 127 GLY A CA 1
ATOM 1024 C C . GLY A 1 127 ? 17.610 15.105 -10.974 1.00 63.22 127 GLY A C 1
ATOM 1025 O O . GLY A 1 127 ? 17.749 16.237 -11.412 1.00 63.22 127 GLY A O 1
ATOM 1026 N N . VAL A 1 128 ? 18.409 14.085 -11.297 1.00 63.41 128 VAL A N 1
ATOM 1027 C CA . VAL A 1 128 ? 19.635 14.186 -12.109 1.00 63.41 128 VAL A CA 1
ATOM 1028 C C . VAL A 1 128 ? 19.326 14.184 -13.610 1.00 63.41 128 VAL A C 1
ATOM 1030 O O . VAL A 1 128 ? 20.081 14.702 -14.430 1.00 63.41 128 VAL A O 1
ATOM 1033 N N . CYS A 1 129 ? 18.171 13.633 -13.982 1.00 63.25 129 CYS A N 1
ATOM 1034 C CA . CYS A 1 129 ? 17.629 13.738 -15.328 1.00 63.25 129 CYS A CA 1
ATOM 1035 C C . CYS A 1 129 ? 16.943 15.105 -15.482 1.00 63.25 129 CYS A C 1
ATOM 1037 O O . CYS A 1 129 ? 15.790 15.293 -15.067 1.00 63.25 129 CYS A O 1
ATOM 1039 N N . SER A 1 130 ? 17.669 16.065 -16.053 1.00 58.66 130 SER A N 1
ATOM 1040 C CA . SER A 1 130 ? 17.113 17.338 -16.518 1.00 58.66 130 SER A CA 1
ATOM 1041 C C . SER A 1 130 ? 16.615 17.196 -17.959 1.00 58.66 130 SER A C 1
ATOM 1043 O O . SER A 1 130 ? 16.885 16.200 -18.626 1.00 58.66 130 SER A O 1
ATOM 1045 N N . PHE A 1 131 ? 15.820 18.156 -18.437 1.00 53.53 131 PHE A N 1
ATOM 1046 C CA . PHE A 1 131 ? 15.236 18.081 -19.777 1.00 53.53 131 PHE A CA 1
ATOM 1047 C C . PHE A 1 131 ? 16.345 18.008 -20.842 1.00 53.53 131 PHE A C 1
ATOM 1049 O O . PHE A 1 131 ? 17.069 18.978 -21.050 1.00 53.53 131 PHE A O 1
ATOM 1056 N N . GLY A 1 132 ? 16.474 16.847 -21.489 1.00 59.53 132 GLY A N 1
ATOM 1057 C CA . GLY A 1 132 ? 17.369 16.623 -22.626 1.00 59.53 132 GLY A CA 1
ATOM 1058 C C . GLY A 1 132 ? 18.763 16.070 -22.312 1.00 59.53 132 GLY A C 1
ATOM 1059 O O . GLY A 1 132 ? 19.463 15.724 -23.256 1.00 59.53 132 GLY A O 1
ATOM 1060 N N . TYR A 1 133 ? 19.180 15.945 -21.045 1.00 65.00 133 TYR A N 1
ATOM 1061 C CA . TYR A 1 133 ? 20.493 15.370 -20.717 1.00 65.00 133 TYR A CA 1
ATOM 1062 C C . TYR A 1 133 ? 20.567 14.781 -19.301 1.00 65.00 133 TYR A C 1
ATOM 1064 O O . TYR A 1 133 ? 19.907 15.235 -18.361 1.00 65.00 133 TYR A O 1
ATOM 1072 N N . PHE A 1 134 ? 21.396 13.746 -19.165 1.00 69.62 134 PHE A N 1
ATOM 1073 C CA . PHE A 1 134 ? 21.754 13.128 -17.893 1.00 69.62 134 PHE A CA 1
ATOM 1074 C C . PHE A 1 134 ? 23.065 13.733 -17.377 1.00 69.62 134 PHE A C 1
ATOM 1076 O O . PHE A 1 134 ? 24.060 13.772 -18.099 1.00 69.62 134 PHE A O 1
ATOM 1083 N N . LYS A 1 135 ? 23.048 14.220 -16.133 1.00 69.56 135 LYS A N 1
ATOM 1084 C CA . LYS A 1 135 ? 24.199 14.823 -15.455 1.00 69.56 135 LYS A CA 1
ATOM 1085 C C . LYS A 1 135 ? 24.910 13.815 -14.556 1.00 69.56 135 LYS A C 1
ATOM 1087 O O . LYS A 1 135 ? 24.452 13.511 -13.461 1.00 69.56 135 LYS A O 1
ATOM 1092 N N . GLU A 1 136 ? 26.030 13.274 -15.008 1.00 67.19 136 GLU A N 1
ATOM 1093 C CA . GLU A 1 136 ? 26.747 12.232 -14.265 1.00 67.19 136 GLU A CA 1
ATOM 1094 C C . GLU A 1 136 ? 27.237 12.700 -12.874 1.00 67.19 136 GLU A C 1
ATOM 1096 O O . GLU A 1 136 ? 27.261 11.929 -11.915 1.00 67.19 136 GLU A O 1
ATOM 1101 N N . ASP A 1 137 ? 27.550 13.988 -12.748 1.00 67.81 137 ASP A N 1
ATOM 1102 C CA . ASP A 1 137 ? 28.097 14.668 -11.570 1.00 67.81 137 ASP A CA 1
ATOM 1103 C C . ASP A 1 137 ? 27.137 14.757 -10.373 1.00 67.81 137 ASP A C 1
ATOM 1105 O O . ASP A 1 137 ? 27.574 14.932 -9.239 1.00 67.81 137 ASP A O 1
ATOM 1109 N N . GLU A 1 138 ? 25.832 14.592 -10.590 1.00 71.00 138 GLU A N 1
ATOM 1110 C CA . GLU A 1 138 ? 24.821 14.639 -9.522 1.00 71.00 138 GLU A CA 1
ATOM 1111 C C . GLU A 1 138 ? 24.326 13.227 -9.106 1.00 71.00 138 GLU A C 1
ATOM 1113 O O . GLU A 1 138 ? 23.418 13.065 -8.263 1.00 71.00 138 GLU A O 1
ATOM 1118 N N . SER A 1 139 ? 24.919 12.182 -9.699 1.00 74.62 139 SER A N 1
ATOM 1119 C CA . SER A 1 139 ? 24.633 10.778 -9.391 1.00 74.62 139 SER A CA 1
ATOM 1120 C C . SER A 1 139 ? 25.177 10.361 -8.015 1.00 74.62 139 SER A C 1
ATOM 1122 O O . SER A 1 139 ? 25.932 11.084 -7.366 1.00 74.62 139 SER A O 1
ATOM 1124 N N . LYS A 1 140 ? 24.693 9.227 -7.500 1.00 75.94 140 LYS A N 1
ATOM 1125 C CA . LYS A 1 140 ? 25.127 8.658 -6.213 1.00 75.94 140 LYS A CA 1
ATOM 1126 C C . LYS A 1 140 ? 25.841 7.337 -6.423 1.00 75.94 140 LYS A C 1
ATOM 1128 O O . LYS A 1 140 ? 25.424 6.580 -7.279 1.00 75.94 140 LYS A O 1
ATOM 1133 N N . THR A 1 141 ? 26.816 6.993 -5.601 1.00 77.44 141 THR A N 1
ATOM 1134 C CA . THR A 1 141 ? 27.407 5.650 -5.632 1.00 77.44 141 THR A CA 1
ATOM 1135 C C . THR A 1 141 ? 26.525 4.628 -4.908 1.00 77.44 141 THR A C 1
ATOM 1137 O O . THR A 1 141 ? 26.014 4.903 -3.816 1.00 77.44 141 THR A O 1
ATOM 1140 N N . CYS A 1 142 ? 26.352 3.436 -5.477 1.00 76.19 142 CYS A N 1
ATOM 1141 C CA . CYS A 1 142 ? 25.759 2.294 -4.783 1.00 76.19 142 CYS A CA 1
ATOM 1142 C C . CYS A 1 142 ? 26.653 1.840 -3.625 1.00 76.19 142 CYS A C 1
ATOM 1144 O O . CYS A 1 142 ? 27.869 1.784 -3.764 1.00 76.19 142 CYS A O 1
ATOM 1146 N N . LEU A 1 143 ? 26.061 1.503 -2.475 1.00 72.06 143 LEU A N 1
ATOM 1147 C CA . LEU A 1 143 ? 26.825 0.983 -1.334 1.00 72.06 143 LEU A CA 1
ATOM 1148 C C . LEU A 1 143 ? 27.143 -0.513 -1.449 1.00 72.06 143 LEU A C 1
ATOM 1150 O O . LEU A 1 143 ? 28.052 -0.986 -0.769 1.00 72.06 143 LEU A O 1
ATOM 1154 N N . SER A 1 144 ? 26.399 -1.264 -2.265 1.00 70.44 144 SER A N 1
ATOM 1155 C CA . SER A 1 144 ? 26.599 -2.702 -2.430 1.00 70.44 144 SER A CA 1
ATOM 1156 C C . SER A 1 144 ? 26.497 -3.131 -3.887 1.00 70.44 144 SER A C 1
ATOM 1158 O O . SER A 1 144 ? 25.486 -2.894 -4.544 1.00 70.44 144 SER A O 1
ATOM 1160 N N . ASP A 1 145 ? 27.495 -3.875 -4.358 1.00 67.31 145 ASP A N 1
ATOM 1161 C CA . ASP A 1 145 ? 27.462 -4.520 -5.678 1.00 67.31 145 ASP A CA 1
ATOM 1162 C C . ASP A 1 145 ? 26.363 -5.589 -5.785 1.00 67.31 145 ASP A C 1
ATOM 1164 O O . ASP A 1 145 ? 25.987 -5.987 -6.879 1.00 67.31 145 ASP A O 1
ATOM 1168 N N . LYS A 1 146 ? 25.800 -6.047 -4.658 1.00 67.00 146 LYS A N 1
ATOM 1169 C CA . LYS A 1 146 ? 24.693 -7.017 -4.641 1.00 67.00 146 LYS A CA 1
ATOM 1170 C C . LYS A 1 146 ? 23.359 -6.419 -5.084 1.00 67.00 146 LYS A C 1
ATOM 1172 O O . LYS A 1 146 ? 22.468 -7.169 -5.469 1.00 67.00 146 LYS A O 1
ATOM 1177 N N . ASP A 1 147 ? 23.227 -5.096 -5.023 1.00 67.69 147 ASP A N 1
ATOM 1178 C CA . ASP A 1 147 ? 22.039 -4.377 -5.494 1.00 67.69 147 ASP A CA 1
ATOM 1179 C C . ASP A 1 147 ? 22.092 -4.105 -7.011 1.00 67.69 147 ASP A C 1
ATOM 1181 O O . ASP A 1 147 ? 21.158 -3.534 -7.585 1.00 67.69 147 ASP A O 1
ATOM 1185 N N . TRP A 1 148 ? 23.181 -4.520 -7.670 1.00 69.00 148 TRP A N 1
ATOM 1186 C CA . TRP A 1 148 ? 23.310 -4.501 -9.118 1.00 69.00 148 TRP A CA 1
ATOM 1187 C C . TRP A 1 148 ? 22.421 -5.566 -9.763 1.00 69.00 148 TRP A C 1
ATOM 1189 O O . TRP A 1 148 ? 22.461 -6.744 -9.407 1.00 69.00 148 TRP A O 1
ATOM 1199 N N . HIS A 1 149 ? 21.666 -5.151 -10.776 1.00 67.81 149 HIS A N 1
ATOM 1200 C CA . HIS A 1 149 ? 20.988 -6.067 -11.680 1.00 67.81 149 HIS A CA 1
ATOM 1201 C C . HIS A 1 149 ? 21.164 -5.579 -13.112 1.00 67.81 149 HIS A C 1
ATOM 1203 O O . HIS A 1 149 ? 20.897 -4.409 -13.399 1.00 67.81 149 HIS A O 1
ATOM 1209 N N . ASP A 1 150 ? 21.532 -6.500 -14.001 1.00 68.00 150 ASP A N 1
ATOM 1210 C CA . ASP A 1 150 ? 21.771 -6.218 -15.421 1.00 68.00 150 ASP A CA 1
ATOM 1211 C C . ASP A 1 150 ? 20.532 -5.636 -16.123 1.00 68.00 150 ASP A C 1
ATOM 1213 O O . ASP A 1 150 ? 20.644 -4.840 -17.047 1.00 68.00 150 ASP A O 1
ATOM 1217 N N . GLU A 1 151 ? 19.335 -5.951 -15.627 1.00 66.25 151 GLU A N 1
ATOM 1218 C CA . GLU A 1 151 ? 18.064 -5.425 -16.141 1.00 66.25 151 GLU A CA 1
ATOM 1219 C C . GLU A 1 151 ? 17.870 -3.913 -15.923 1.00 66.25 151 GLU A C 1
ATOM 1221 O O . GLU A 1 151 ? 16.975 -3.318 -16.522 1.00 66.25 151 GLU A O 1
ATOM 1226 N N . TYR A 1 152 ? 18.655 -3.284 -15.041 1.00 69.19 152 TYR A N 1
ATOM 1227 C CA . TYR A 1 152 ? 18.538 -1.855 -14.718 1.00 69.19 152 TYR A CA 1
ATOM 1228 C C . TYR A 1 152 ? 19.724 -1.025 -15.209 1.00 69.19 152 TYR A C 1
ATOM 1230 O O . TYR A 1 152 ? 19.869 0.126 -14.782 1.00 69.19 152 TYR A O 1
ATOM 1238 N N . VAL A 1 153 ? 20.553 -1.609 -16.077 1.00 72.81 153 VAL A N 1
ATOM 1239 C CA . VAL A 1 153 ? 21.662 -0.923 -16.735 1.00 72.81 153 VAL A CA 1
ATOM 1240 C C . VAL A 1 153 ? 21.109 0.069 -17.743 1.00 72.81 153 VAL A C 1
ATOM 1242 O O . VAL A 1 153 ? 20.272 -0.274 -18.572 1.00 72.81 153 VAL A O 1
ATOM 1245 N N . ILE A 1 154 ? 21.587 1.307 -17.657 1.00 71.06 154 ILE A N 1
ATOM 1246 C CA . ILE A 1 154 ? 21.274 2.337 -18.644 1.00 71.06 154 ILE A CA 1
ATOM 1247 C C . ILE A 1 154 ? 22.249 2.222 -19.802 1.00 71.06 154 ILE A C 1
ATOM 1249 O O . ILE A 1 154 ? 23.465 2.310 -19.609 1.00 71.06 154 ILE A O 1
ATOM 1253 N N . HIS A 1 155 ? 21.707 2.111 -21.004 1.00 69.81 155 HIS A N 1
ATOM 1254 C CA . HIS A 1 155 ? 22.460 2.189 -22.239 1.00 69.81 155 HIS A CA 1
ATOM 1255 C C . HIS A 1 155 ? 22.279 3.550 -22.914 1.00 69.81 155 HIS A C 1
ATOM 1257 O O . HIS A 1 155 ? 21.305 4.281 -22.711 1.00 69.81 155 HIS A O 1
ATOM 1263 N N . VAL A 1 156 ? 23.261 3.914 -23.738 1.00 67.50 156 VAL A N 1
ATOM 1264 C CA . VAL A 1 156 ? 23.169 5.113 -24.572 1.00 67.50 156 VAL A CA 1
ATOM 1265 C C . VAL A 1 156 ? 22.010 4.928 -25.554 1.00 67.50 156 VAL A C 1
ATOM 1267 O O . VAL A 1 156 ? 22.010 3.980 -26.334 1.00 67.50 156 VAL A O 1
ATOM 1270 N N . GLY A 1 157 ? 21.039 5.843 -25.514 1.00 63.34 157 GLY A N 1
ATOM 1271 C CA . GLY A 1 157 ? 19.817 5.778 -26.325 1.00 63.34 157 GLY A CA 1
ATOM 1272 C C . GLY A 1 157 ? 18.552 5.402 -25.546 1.00 63.34 157 GLY A C 1
ATOM 1273 O O . GLY A 1 157 ? 17.463 5.468 -26.113 1.00 63.34 157 GLY A O 1
ATOM 1274 N N . ASP A 1 158 ? 18.667 5.074 -24.257 1.00 68.38 158 ASP A N 1
ATOM 1275 C CA . ASP A 1 158 ? 17.506 4.796 -23.412 1.00 68.38 158 ASP A CA 1
ATOM 1276 C C . ASP A 1 158 ? 16.690 6.061 -23.101 1.00 68.38 158 ASP A C 1
ATOM 1278 O O . ASP A 1 158 ? 17.225 7.143 -22.837 1.00 68.38 158 ASP A O 1
ATOM 1282 N N . PHE A 1 159 ? 15.362 5.911 -23.082 1.00 64.06 159 PHE A N 1
ATOM 1283 C CA . PHE A 1 159 ? 14.426 6.999 -22.800 1.00 64.06 159 PHE A CA 1
ATOM 1284 C C . PHE A 1 159 ? 13.879 6.931 -21.372 1.00 64.06 159 PHE A C 1
ATOM 1286 O O . PHE A 1 159 ? 13.305 5.928 -20.948 1.00 64.06 159 PHE A O 1
ATOM 1293 N N . PHE A 1 160 ? 13.956 8.057 -20.657 1.00 63.09 160 PHE A N 1
ATOM 1294 C CA . PHE A 1 160 ? 1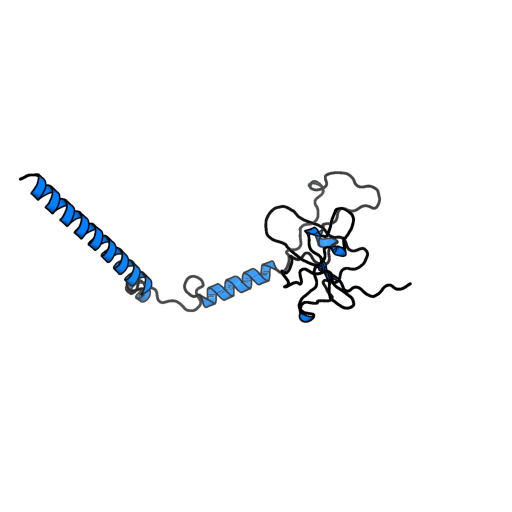3.405 8.210 -19.310 1.00 63.09 160 PHE A CA 1
ATOM 1295 C C . PHE A 1 160 ? 12.166 9.098 -19.310 1.00 63.09 160 PHE A C 1
ATOM 1297 O O . PHE A 1 160 ? 12.212 10.250 -19.741 1.00 63.09 160 PHE A O 1
ATOM 1304 N N . ASN A 1 161 ? 11.058 8.591 -18.767 1.00 60.12 161 ASN A N 1
ATOM 1305 C CA . ASN A 1 161 ? 9.831 9.362 -18.583 1.00 60.12 161 ASN A CA 1
ATOM 1306 C C . ASN A 1 161 ? 9.545 9.578 -17.088 1.00 60.12 161 ASN A C 1
ATOM 1308 O O . ASN A 1 161 ? 9.684 8.665 -16.274 1.00 60.12 161 ASN A O 1
ATOM 1312 N N . ARG A 1 162 ? 9.137 10.798 -16.720 1.00 58.78 162 ARG A N 1
ATOM 1313 C CA . ARG A 1 162 ? 8.734 11.171 -15.360 1.00 58.78 162 ARG A CA 1
ATOM 1314 C C . ARG A 1 162 ? 7.229 11.442 -15.329 1.00 58.78 162 ARG A C 1
ATOM 1316 O O . ARG A 1 162 ? 6.791 12.548 -15.633 1.00 58.78 162 ARG A O 1
ATOM 1323 N N . THR A 1 163 ? 6.431 10.489 -14.856 1.00 51.84 163 THR A N 1
ATOM 1324 C CA . THR A 1 163 ? 4.999 10.710 -14.605 1.00 51.84 163 THR A CA 1
ATOM 1325 C C . THR A 1 163 ? 4.798 11.418 -13.262 1.00 51.84 163 THR A C 1
ATOM 1327 O O . THR A 1 163 ? 4.847 10.794 -12.203 1.00 51.84 163 THR A O 1
ATOM 1330 N N . ARG A 1 164 ? 4.577 12.740 -13.262 1.00 42.59 164 ARG A N 1
ATOM 1331 C CA . ARG A 1 164 ? 4.141 13.468 -12.055 1.00 42.59 164 ARG A CA 1
ATOM 1332 C C . ARG A 1 164 ? 2.615 13.545 -12.004 1.00 42.59 164 ARG A C 1
ATOM 1334 O O . ARG A 1 164 ? 2.048 14.448 -12.606 1.00 42.59 164 ARG A O 1
ATOM 1341 N N . LYS A 1 165 ? 1.973 12.661 -11.234 1.00 36.38 165 LYS A N 1
ATOM 1342 C CA . LYS A 1 165 ? 0.750 12.956 -10.457 1.00 36.38 165 LYS A CA 1
ATOM 1343 C C . LYS A 1 165 ? 0.338 11.715 -9.658 1.00 36.38 165 LYS A C 1
ATOM 1345 O O . LYS A 1 165 ? -0.226 10.786 -10.210 1.00 36.38 165 LYS A O 1
ATOM 1350 N N . TYR A 1 166 ? 0.599 11.778 -8.354 1.00 33.00 166 TYR A N 1
ATOM 1351 C CA . TYR A 1 166 ? 0.162 10.846 -7.309 1.00 33.00 166 TYR A CA 1
ATOM 1352 C C . TYR A 1 166 ? 0.814 9.447 -7.301 1.00 33.00 166 TYR A C 1
ATOM 1354 O O . TYR A 1 166 ? 0.840 8.723 -8.282 1.00 33.00 166 TYR A O 1
ATOM 1362 N N . LEU A 1 167 ? 1.301 9.098 -6.106 1.00 30.98 167 LEU A N 1
ATOM 1363 C CA . LEU A 1 167 ? 1.997 7.880 -5.680 1.00 30.98 167 LEU A CA 1
ATOM 1364 C C . LEU A 1 167 ? 3.469 7.705 -6.107 1.00 30.98 167 LEU A C 1
ATOM 1366 O O . LEU A 1 167 ? 3.827 7.539 -7.265 1.00 30.98 167 LEU A O 1
ATOM 1370 N N . ARG A 1 168 ? 4.305 7.733 -5.057 1.00 39.03 168 ARG A N 1
ATOM 1371 C CA . ARG A 1 168 ? 5.707 7.309 -4.927 1.00 39.03 168 ARG A CA 1
ATOM 1372 C C . ARG A 1 168 ? 6.238 6.468 -6.083 1.00 39.03 168 ARG A C 1
ATOM 1374 O O . ARG A 1 168 ? 5.969 5.273 -6.126 1.00 39.03 168 ARG A O 1
ATOM 1381 N N . ILE A 1 169 ? 7.143 7.047 -6.866 1.00 32.12 169 ILE A N 1
ATOM 1382 C CA . ILE A 1 169 ? 8.152 6.270 -7.575 1.00 32.12 169 ILE A CA 1
ATOM 1383 C C . ILE A 1 169 ? 9.462 7.062 -7.618 1.00 32.12 169 ILE A C 1
ATOM 1385 O O . ILE A 1 169 ? 9.647 7.940 -8.453 1.00 32.12 169 ILE A O 1
ATOM 1389 N N . SER A 1 170 ? 10.379 6.725 -6.715 1.00 32.31 170 SER A N 1
ATOM 1390 C CA . SER A 1 170 ? 11.794 7.062 -6.851 1.00 32.31 170 SER A CA 1
ATOM 1391 C C . SER A 1 170 ? 12.482 5.790 -7.328 1.00 32.31 170 SER A C 1
ATOM 1393 O O . SER A 1 170 ? 12.786 4.936 -6.497 1.00 32.31 170 SER A O 1
ATOM 1395 N N . ARG A 1 171 ? 12.669 5.603 -8.647 1.00 43.47 171 ARG A N 1
ATOM 1396 C CA . ARG A 1 171 ? 13.713 4.665 -9.089 1.00 43.47 171 ARG A CA 1
ATOM 1397 C C . ARG A 1 171 ? 14.943 5.464 -9.340 1.00 43.47 171 ARG A C 1
ATOM 1399 O O . ARG A 1 171 ? 14.889 6.513 -9.984 1.00 43.47 171 ARG A O 1
ATOM 1406 N N . PHE A 1 172 ? 16.018 4.891 -8.851 1.00 42.66 172 PHE A N 1
ATOM 1407 C CA . PHE A 1 172 ? 17.312 5.241 -9.315 1.00 42.66 172 PHE A CA 1
ATOM 1408 C C . PHE A 1 172 ? 17.844 4.133 -10.216 1.00 42.66 172 PHE A C 1
ATOM 1410 O O . PHE A 1 172 ? 17.645 2.958 -9.910 1.00 42.66 172 PHE A O 1
ATOM 1417 N N . LEU A 1 173 ? 18.436 4.504 -11.344 1.00 44.97 173 LEU A N 1
ATOM 1418 C CA . LEU A 1 173 ? 18.975 3.552 -12.314 1.00 44.97 173 LEU A CA 1
ATOM 1419 C C . LEU A 1 173 ? 20.470 3.369 -12.100 1.00 44.97 173 LEU A C 1
ATOM 1421 O O . LEU A 1 173 ? 21.146 4.341 -11.778 1.00 44.97 173 LEU A O 1
ATOM 1425 N N . CYS A 1 174 ? 20.974 2.152 -12.263 1.00 35.75 174 CYS A N 1
ATOM 1426 C CA . CYS A 1 174 ? 22.386 1.878 -12.054 1.00 35.75 174 CYS A CA 1
ATOM 1427 C C . CYS A 1 174 ? 23.143 1.981 -13.383 1.00 35.75 174 CYS A C 1
ATOM 1429 O O . CYS A 1 174 ? 22.680 1.481 -14.403 1.00 35.75 174 CYS A O 1
ATOM 1431 N N . TYR A 1 175 ? 24.309 2.615 -13.392 1.00 48.12 175 TYR A N 1
ATOM 1432 C CA . TYR A 1 175 ? 25.221 2.576 -14.534 1.00 48.12 175 TYR A CA 1
ATOM 1433 C C . TYR A 1 175 ? 26.645 2.360 -14.025 1.00 48.12 175 TYR A C 1
ATOM 1435 O O . TYR A 1 175 ? 26.990 2.779 -12.920 1.00 48.12 175 TYR A O 1
ATOM 1443 N N . ARG A 1 176 ? 27.469 1.674 -14.816 1.00 36.78 176 ARG A N 1
ATOM 1444 C CA . ARG A 1 176 ? 28.892 1.496 -14.529 1.00 36.78 176 ARG A CA 1
ATOM 1445 C C . ARG A 1 176 ? 29.679 2.325 -15.526 1.00 36.78 176 ARG A C 1
ATOM 1447 O O . ARG A 1 176 ? 29.415 2.257 -16.727 1.00 36.78 176 ARG A O 1
ATOM 1454 N N . ARG A 1 177 ? 30.623 3.124 -15.036 1.00 38.22 177 ARG A N 1
ATOM 1455 C CA . ARG A 1 177 ? 31.494 3.918 -15.896 1.00 38.22 177 ARG A CA 1
ATOM 1456 C C . ARG A 1 177 ? 32.552 2.992 -16.485 1.00 38.22 177 ARG A C 1
ATOM 1458 O O . ARG A 1 177 ? 33.607 2.791 -15.899 1.00 38.22 177 ARG A O 1
ATOM 1465 N N . TYR A 1 178 ? 32.266 2.401 -17.640 1.00 33.59 178 TYR A N 1
ATOM 1466 C CA . TYR A 1 178 ? 33.328 1.781 -18.423 1.00 33.59 178 TYR A CA 1
ATOM 1467 C C . TYR A 1 178 ? 34.253 2.900 -18.894 1.00 33.59 178 TYR A C 1
ATOM 1469 O O . TYR A 1 178 ? 33.797 3.893 -19.464 1.00 33.59 178 TYR A O 1
ATOM 1477 N N . GLY A 1 179 ? 35.531 2.776 -18.536 1.00 27.88 179 GLY A N 1
ATOM 1478 C CA . GLY A 1 179 ? 36.560 3.764 -18.813 1.00 27.88 179 GLY A CA 1
ATOM 1479 C C . GLY A 1 179 ? 36.519 4.259 -20.255 1.00 27.88 179 GLY A C 1
ATOM 1480 O O . GLY A 1 179 ? 36.196 3.519 -21.181 1.00 27.88 179 GLY A O 1
ATOM 1481 N N . VAL A 1 180 ? 36.850 5.541 -20.394 1.00 26.81 180 VAL A N 1
ATOM 1482 C CA . VAL A 1 180 ? 37.078 6.249 -21.653 1.00 26.81 180 VAL A CA 1
ATOM 1483 C C . VAL A 1 180 ? 37.853 5.344 -22.614 1.00 26.81 180 VAL A C 1
ATOM 1485 O O . VAL A 1 180 ? 39.022 5.044 -22.375 1.00 26.81 180 VAL A O 1
ATOM 1488 N N . ILE A 1 181 ? 37.195 4.906 -23.684 1.00 25.25 181 ILE A N 1
ATOM 1489 C CA . ILE A 1 181 ? 37.880 4.407 -24.874 1.00 25.25 181 ILE A CA 1
ATOM 1490 C C . ILE A 1 181 ? 38.141 5.647 -25.735 1.00 25.25 181 ILE A C 1
ATOM 1492 O O . ILE A 1 181 ? 37.231 6.458 -25.915 1.00 25.25 181 ILE A O 1
ATOM 1496 N N . GLN A 1 182 ? 39.408 5.802 -26.127 1.00 28.28 182 GLN A N 1
ATOM 1497 C CA . GLN A 1 182 ? 40.005 6.931 -26.855 1.00 28.28 182 GLN A CA 1
ATOM 1498 C C . 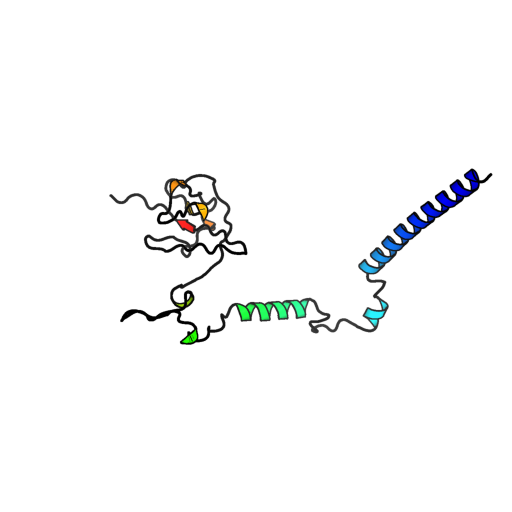GLN A 1 182 ? 39.178 7.454 -28.029 1.00 28.28 182 GLN A C 1
ATOM 1500 O O . GLN A 1 182 ? 38.586 6.625 -28.755 1.00 28.28 182 GLN A O 1
#

Secondary structure (DSSP, 8-state):
-HHHHHHHHHHHHHHHHHHHHHHHHHHHHHHHTTGGGHHHHHHS---TT-TTT-HHHHHHHHHHHHHHHHS-PPPPPPPGGG--SPPPTT-----HHHH-S---PPP---EESS---TTPEEEE-TTTEETTEE-GGG-EEES-GGG--GGGBPPTT-------SSS-----EEEE------

Foldseek 3Di:
DVVVVVVVVVVVVVVVVVVVVVVVVVVVVCVVVCVVCVVVCVVVPQDPQDLVRHPVNVVVVVVVVVVVVVVPDPDDPDDPVNDPDDDPPPDDDDDPPVVDPDDDFADDADWAQAQDDAFFKWWFWPVQDDPPDGDSRRTTTGPDPVPDDPVQEDDPPDDDDDDDDDDDGIHIGIYTPDDDDD

pLDDT: mean 70.83, std 16.87, range [25.25, 97.31]

Sequence (182 aa):
MQKKIIAEINKEIEAQKLYVKQLRRNILQDAIEGKLTADWRKEHPVQKGNPDYDAEALFELIQKERKVDKKRKALPPILDVEKPFELPIGWKWVRLGEISHNIESGKSILCKEAVPCGDEVGIVKTGVCSFGYFKEDESKTCLSDKDWHDEYVIHVGDFFNRTRKYLRISRFLCYRRYGVIQ

Mean predicted aligned error: 18.13 Å

Radius of gyration: 31.74 Å; Cα contacts (8 Å, |Δi|>4): 149; chains: 1; bounding box: 64×50×99 Å